Protein AF-A0A1I7EAK4-F1 (afdb_monomer)

Sequence (263 aa):
MFPTEWTEGEPITPEPYRLNLAINGITSALPQSTAKPWQKDTVHRLILRHHPEFKRPPTRHGKFGPEGLTFTAEEWQAAHQTAQRLDAERLVSRRRFDVVVREIANQIADGILKYALRDARGGTISSTLCSPDLWNTESISPRFYWCQMNRENPFGVAVGGDGFQSIFIERATLDRFLASRVTSQSSKPDRGPKKAYSLEEKLLPYAQTIYEAVERGESEPPTRDEFVSKFRDKFPDVSIPIVRSLVWPTRPKTWNRRAAKGS

Nearest PDB structures (foldseek):
  8iuj-assembly1_4g  TM=1.990E-01  e=7.523E+00  Euglena gracilis
  5lnh-assembly1_A  TM=1.638E-01  e=7.523E+00  Bacillus 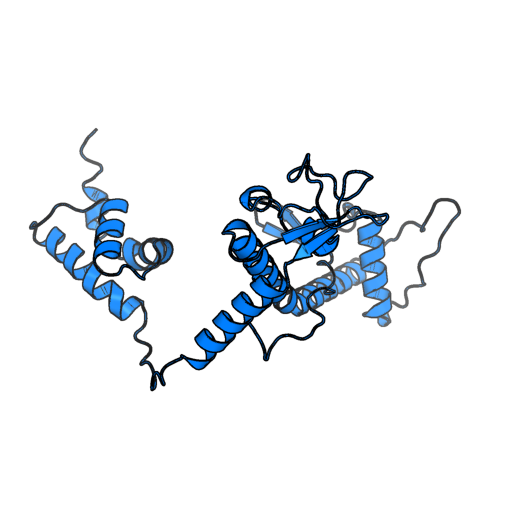subtilis subsp. subtilis str. 168

Foldseek 3Di:
DCPPPAPVCLLVLDDQLPQWDQDPNDIDGRDPVPDDPVSLVSLVVLCVVPPCVVVDDPFDADPVGTDDRDDDPVSSVVSVVSSVVSCVVSVVSNVVVVVVQVVVLVCLLVVLWWKWWAFPVDDDTPPDIAHSPLSPAPDSPLCSNLQWAQNVCSHDPDSDDRSITHMDIDPVSVVVVVVVVVVVVVPPDPPPPPPCPPVCNVLQVVLVVLQVCVVVVVDPDDDLVVQLVVCCVVPVPDDSVCCNPPRVVPHDPVNVPPVPPDD

pLDDT: mean 85.48, std 13.76, range [33.5, 97.31]

Structure (mmCIF, N/CA/C/O backbone):
data_AF-A0A1I7EAK4-F1
#
_entry.id   AF-A0A1I7EAK4-F1
#
loop_
_atom_site.group_PDB
_atom_site.id
_atom_site.type_symbol
_atom_site.label_atom_id
_atom_site.label_alt_id
_atom_site.label_comp_id
_atom_site.label_asym_id
_atom_site.label_entity_id
_atom_site.label_seq_id
_atom_site.pdbx_PDB_ins_code
_atom_site.Cartn_x
_atom_site.Cartn_y
_atom_site.Cartn_z
_atom_site.occupancy
_atom_site.B_iso_or_equiv
_atom_site.auth_seq_id
_atom_site.auth_comp_id
_atom_site.auth_asym_id
_atom_site.auth_atom_id
_atom_site.pdbx_PDB_model_num
ATOM 1 N N . MET A 1 1 ? -19.225 -1.176 0.928 1.00 60.00 1 MET A N 1
ATOM 2 C CA . MET A 1 1 ? -17.939 -1.534 0.290 1.00 60.00 1 MET A CA 1
ATOM 3 C C . MET A 1 1 ? -18.257 -2.298 -0.968 1.00 60.00 1 MET A C 1
ATOM 5 O O . MET A 1 1 ? -19.160 -3.108 -0.889 1.00 60.00 1 MET A O 1
ATOM 9 N N . PHE A 1 2 ? -17.571 -1.980 -2.062 1.00 67.00 2 PHE A N 1
ATOM 10 C CA . PHE A 1 2 ? -17.758 -2.409 -3.456 1.00 67.00 2 PHE A CA 1
ATOM 11 C C . PHE A 1 2 ? -18.136 -3.897 -3.658 1.00 67.00 2 PHE A C 1
ATOM 13 O 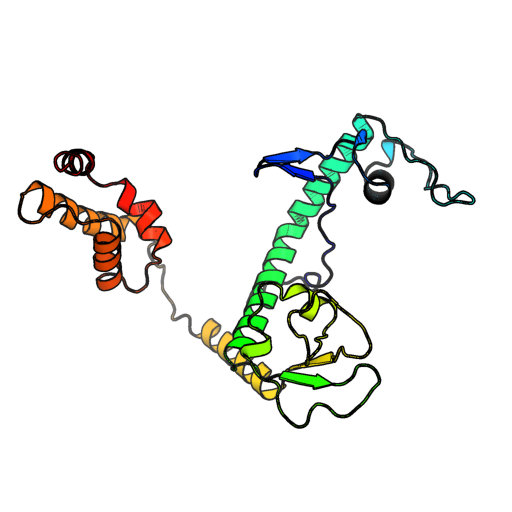O . PHE A 1 2 ? -17.260 -4.687 -3.983 1.00 67.00 2 PHE A O 1
ATOM 20 N N . PRO A 1 3 ? -19.406 -4.324 -3.520 1.00 61.19 3 PRO A N 1
ATOM 21 C CA . PRO A 1 3 ? -19.732 -5.751 -3.581 1.00 61.19 3 PRO A CA 1
ATOM 22 C C . PRO A 1 3 ? -19.678 -6.271 -5.022 1.00 61.19 3 PRO A C 1
ATOM 24 O O . PRO A 1 3 ? -19.393 -7.433 -5.259 1.00 61.19 3 PRO A O 1
ATOM 27 N N . THR A 1 4 ? -19.954 -5.391 -5.985 1.00 66.94 4 THR A N 1
ATOM 28 C CA . THR A 1 4 ? -20.101 -5.709 -7.409 1.00 66.94 4 THR A CA 1
ATOM 29 C C . THR A 1 4 ? -18.824 -5.495 -8.219 1.00 66.94 4 THR A C 1
ATOM 31 O O . THR A 1 4 ? -18.763 -5.909 -9.368 1.00 66.94 4 THR A O 1
ATOM 34 N N . GLU A 1 5 ? -17.818 -4.828 -7.648 1.00 76.50 5 GLU A N 1
ATOM 35 C CA . GLU A 1 5 ? -16.552 -4.505 -8.328 1.00 76.50 5 GLU A CA 1
ATOM 36 C C . GLU A 1 5 ? -15.345 -5.200 -7.686 1.00 76.50 5 GLU A C 1
ATOM 38 O O . GLU A 1 5 ? -14.225 -5.044 -8.171 1.00 76.50 5 GLU A O 1
ATOM 43 N N . TRP A 1 6 ? -15.554 -5.923 -6.582 1.00 79.25 6 TRP A N 1
ATOM 44 C CA . TRP A 1 6 ? -14.503 -6.685 -5.922 1.00 79.25 6 TRP A CA 1
ATOM 45 C C . TRP A 1 6 ? -14.216 -7.961 -6.707 1.00 79.25 6 TRP A C 1
ATOM 47 O O . TRP A 1 6 ? -15.122 -8.739 -6.989 1.00 79.25 6 TRP A O 1
ATOM 57 N N . THR A 1 7 ? -12.954 -8.170 -7.058 1.00 83.75 7 THR A N 1
ATOM 58 C CA . THR A 1 7 ? -12.519 -9.294 -7.902 1.00 83.75 7 THR A CA 1
ATOM 59 C C . THR A 1 7 ? -11.848 -10.420 -7.125 1.00 83.75 7 THR A C 1
ATOM 61 O O . THR A 1 7 ? -11.363 -11.367 -7.735 1.00 83.75 7 THR A O 1
ATOM 64 N N . GLU A 1 8 ? -11.745 -10.286 -5.801 1.00 83.44 8 GLU A N 1
ATOM 65 C CA . GLU A 1 8 ? -10.969 -11.140 -4.887 1.00 83.44 8 GLU A CA 1
ATOM 66 C C . GLU A 1 8 ? -9.445 -11.096 -5.098 1.00 83.44 8 GLU A C 1
ATOM 68 O O . GLU A 1 8 ? -8.691 -11.338 -4.158 1.00 83.44 8 GLU A O 1
ATOM 73 N N . GLY A 1 9 ? -8.969 -10.708 -6.284 1.00 84.94 9 GLY A N 1
ATOM 74 C CA . GLY A 1 9 ? -7.553 -10.506 -6.600 1.00 84.94 9 GLY A CA 1
ATOM 75 C C . GLY A 1 9 ? -6.928 -9.215 -6.050 1.00 84.94 9 GLY A C 1
ATOM 76 O O . GLY A 1 9 ? -5.722 -9.007 -6.199 1.00 84.94 9 GLY A O 1
ATOM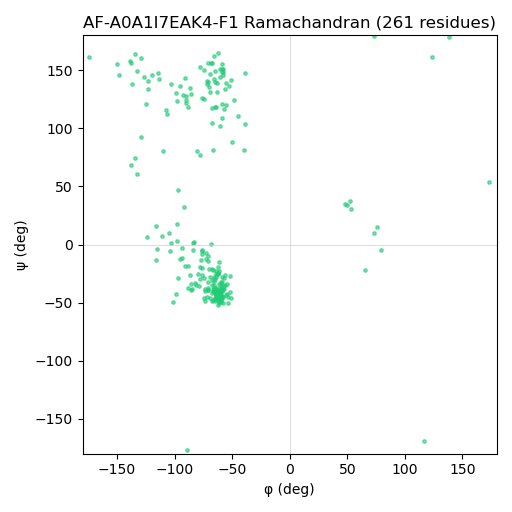 77 N N . GLU A 1 10 ? -7.698 -8.331 -5.414 1.00 86.69 10 GLU A N 1
ATOM 78 C CA . GLU A 1 10 ? -7.213 -7.069 -4.846 1.00 86.69 10 GLU A CA 1
ATOM 79 C C . GLU A 1 10 ? -6.021 -7.244 -3.883 1.00 86.69 10 GLU A C 1
ATOM 81 O O . GLU A 1 10 ? -5.002 -6.585 -4.108 1.00 86.69 10 GLU A O 1
ATOM 86 N N . PRO A 1 11 ? -6.062 -8.146 -2.875 1.00 83.69 11 PRO A N 1
ATOM 87 C CA . PRO A 1 11 ? -4.975 -8.293 -1.901 1.00 83.69 11 PRO A CA 1
ATOM 88 C C . PRO A 1 11 ? -3.674 -8.831 -2.505 1.00 83.69 11 PRO A C 1
ATOM 90 O O . PRO A 1 11 ? -2.600 -8.632 -1.945 1.00 83.69 11 PRO A O 1
ATOM 93 N N . ILE A 1 12 ? -3.766 -9.514 -3.649 1.00 86.31 12 ILE A N 1
ATOM 94 C CA . ILE A 1 12 ? -2.628 -10.112 -4.360 1.00 86.31 12 ILE A CA 1
ATOM 95 C C . ILE A 1 12 ? -2.238 -9.312 -5.608 1.00 86.31 12 ILE A C 1
ATOM 97 O O . ILE A 1 12 ? -1.431 -9.773 -6.417 1.00 86.31 12 ILE A O 1
ATOM 101 N N . THR A 1 13 ? -2.801 -8.113 -5.789 1.00 87.75 13 THR A N 1
ATOM 102 C CA . THR A 1 13 ? -2.484 -7.264 -6.938 1.00 87.75 13 THR A CA 1
ATOM 103 C C . THR A 1 13 ? -1.014 -6.824 -6.863 1.00 87.75 13 THR A C 1
ATOM 105 O O . THR A 1 13 ? -0.642 -6.120 -5.921 1.00 87.75 13 THR A O 1
ATOM 108 N N . PRO A 1 14 ? -0.160 -7.173 -7.847 1.00 88.12 14 PRO A N 1
ATOM 109 C CA . PRO A 1 14 ? 1.275 -6.893 -7.780 1.00 88.12 14 PRO A CA 1
ATOM 110 C C . PRO A 1 14 ? 1.602 -5.405 -7.635 1.00 88.12 14 PRO A C 1
ATOM 112 O O . PRO A 1 14 ? 0.848 -4.552 -8.117 1.00 88.12 14 PRO A O 1
ATOM 115 N N . GLU A 1 15 ? 2.737 -5.107 -6.992 1.00 87.81 15 GLU A N 1
ATOM 116 C CA . GLU A 1 15 ? 3.288 -3.747 -6.883 1.00 87.81 15 GLU A CA 1
ATOM 117 C C . GLU A 1 15 ? 3.537 -3.115 -8.257 1.00 87.81 15 GLU A C 1
ATOM 119 O O . GLU A 1 15 ? 3.852 -3.844 -9.206 1.00 87.81 15 GLU A O 1
ATOM 124 N N . PRO A 1 16 ? 3.411 -1.776 -8.383 1.00 91.38 16 PRO A N 1
ATOM 125 C CA . PRO A 1 16 ? 3.722 -1.087 -9.621 1.00 91.38 16 PRO A CA 1
ATOM 126 C C . PRO A 1 16 ? 5.169 -1.349 -10.011 1.00 91.38 16 PRO A C 1
ATOM 128 O O . PRO A 1 16 ? 6.043 -1.467 -9.146 1.00 91.38 16 PRO A O 1
ATOM 131 N N . TYR A 1 17 ? 5.458 -1.379 -11.305 1.00 90.50 17 TYR A N 1
ATOM 132 C CA . TYR A 1 17 ? 6.741 -1.870 -11.808 1.00 90.50 17 TYR A CA 1
ATOM 133 C C . TYR A 1 17 ? 7.963 -0.988 -11.461 1.00 90.50 17 TYR A C 1
ATOM 135 O O . TYR A 1 17 ? 9.088 -1.355 -11.784 1.00 90.50 17 TYR A O 1
ATOM 143 N N . ARG A 1 18 ? 7.806 0.136 -10.741 1.00 92.00 18 ARG A N 1
ATOM 144 C CA . ARG A 1 18 ? 8.898 1.041 -10.297 1.00 92.00 18 ARG A CA 1
ATOM 145 C C . ARG A 1 18 ? 9.888 1.397 -11.422 1.00 92.00 18 ARG A C 1
ATOM 147 O 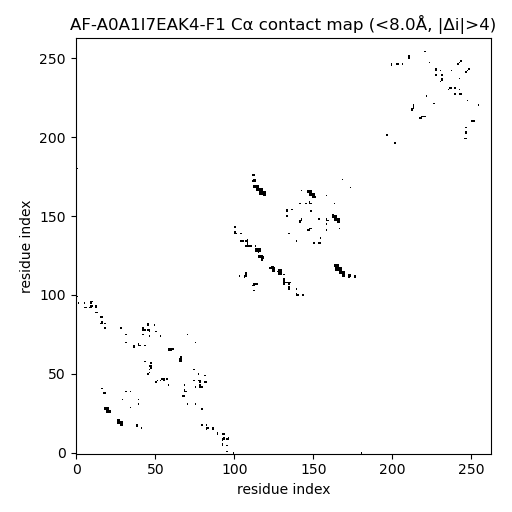O . ARG A 1 18 ? 11.085 1.567 -11.180 1.00 92.00 18 ARG A O 1
ATOM 154 N N . LEU A 1 19 ? 9.376 1.527 -12.646 1.00 93.69 19 LEU A N 1
ATOM 155 C CA . LEU A 1 19 ? 10.120 1.955 -13.835 1.00 93.69 19 LEU A CA 1
ATOM 156 C C . LEU A 1 19 ? 9.918 3.449 -14.131 1.00 93.69 19 LEU A C 1
ATOM 158 O O . LEU A 1 19 ? 10.189 3.917 -15.225 1.00 93.69 19 LEU A O 1
ATOM 162 N N . ASN A 1 20 ? 9.453 4.232 -13.163 1.00 90.62 20 ASN A N 1
ATOM 163 C CA . ASN A 1 20 ? 9.351 5.681 -13.304 1.00 90.62 20 ASN A CA 1
ATOM 164 C C . ASN A 1 20 ? 10.211 6.361 -12.236 1.00 90.62 20 ASN A C 1
ATOM 166 O O . ASN A 1 20 ? 10.338 5.858 -11.118 1.00 90.62 20 ASN A O 1
ATOM 170 N N . LEU A 1 21 ? 10.788 7.505 -12.586 1.00 87.94 21 LEU A N 1
ATOM 171 C CA . LEU A 1 21 ? 11.430 8.424 -11.657 1.00 87.94 21 LEU A CA 1
ATOM 172 C C . LEU A 1 21 ? 10.454 9.549 -11.341 1.00 87.94 21 LEU A C 1
ATOM 174 O O . LEU A 1 21 ? 9.905 10.162 -12.252 1.00 87.94 21 LEU A O 1
ATOM 178 N N . ALA A 1 22 ? 10.263 9.832 -10.057 1.00 84.81 22 ALA A N 1
ATOM 179 C CA . ALA A 1 22 ? 9.558 11.022 -9.606 1.00 84.81 22 ALA A CA 1
ATOM 180 C C . ALA A 1 22 ? 10.586 12.001 -9.029 1.00 84.81 22 ALA A C 1
ATOM 182 O O . ALA A 1 22 ? 11.197 11.719 -8.000 1.00 84.81 22 ALA A O 1
ATOM 183 N N . ILE A 1 23 ? 10.793 13.135 -9.699 1.00 82.94 23 ILE A N 1
ATOM 184 C CA . ILE A 1 23 ? 11.691 14.206 -9.250 1.00 82.94 23 ILE A CA 1
ATOM 185 C C . ILE A 1 23 ? 10.870 15.492 -9.203 1.00 82.94 23 ILE A C 1
ATOM 187 O O . ILE A 1 23 ? 10.300 15.900 -10.211 1.00 82.94 23 ILE A O 1
ATOM 191 N N . ASN A 1 24 ? 10.775 16.117 -8.026 1.00 84.81 24 ASN A N 1
ATOM 192 C CA . ASN A 1 24 ? 10.017 17.359 -7.812 1.00 84.81 24 ASN A CA 1
ATOM 193 C C . ASN A 1 24 ? 8.556 17.296 -8.309 1.00 84.81 24 ASN A C 1
ATOM 195 O O . ASN A 1 24 ? 8.036 18.257 -8.867 1.00 84.81 24 ASN A O 1
ATOM 199 N N . GLY A 1 25 ? 7.897 16.144 -8.146 1.00 81.62 25 GLY A N 1
ATOM 200 C CA . GLY A 1 25 ? 6.513 15.929 -8.588 1.00 81.62 25 GLY A CA 1
ATOM 201 C C . GLY A 1 25 ? 6.345 15.651 -10.087 1.00 81.62 25 GLY A C 1
ATOM 202 O O . GLY A 1 25 ? 5.246 15.308 -10.516 1.00 81.62 25 GLY A O 1
ATOM 203 N N . ILE A 1 26 ? 7.417 15.725 -10.878 1.00 82.19 26 ILE A N 1
ATOM 204 C CA . ILE A 1 26 ? 7.410 15.336 -12.288 1.00 82.19 26 ILE A CA 1
ATOM 205 C C . ILE A 1 26 ? 7.768 13.856 -12.378 1.00 82.19 26 ILE A C 1
ATOM 207 O O . ILE A 1 26 ? 8.807 13.426 -11.876 1.00 82.19 26 ILE A O 1
ATOM 211 N N . THR A 1 27 ? 6.893 13.080 -13.018 1.00 86.44 27 THR A N 1
ATOM 212 C CA . THR A 1 27 ? 7.119 11.655 -13.271 1.00 86.44 27 THR A CA 1
ATOM 213 C C . THR A 1 27 ? 7.652 11.469 -14.686 1.00 86.44 27 THR A C 1
ATOM 215 O O . THR A 1 27 ? 7.007 11.886 -15.645 1.00 86.44 27 THR A O 1
ATOM 218 N N . SER A 1 28 ? 8.812 10.835 -14.822 1.00 88.94 28 SER A N 1
ATOM 219 C CA . SER A 1 28 ? 9.429 10.501 -16.107 1.00 88.94 28 SER A CA 1
ATOM 220 C C . SER A 1 28 ? 9.828 9.027 -16.166 1.00 88.94 28 SER A C 1
ATOM 222 O O . SER A 1 28 ? 9.941 8.350 -15.141 1.00 88.94 28 SER A O 1
ATOM 224 N N . ALA A 1 29 ? 10.028 8.506 -17.377 1.00 91.38 29 ALA A N 1
ATOM 225 C CA . ALA A 1 29 ? 10.533 7.152 -17.565 1.00 91.38 29 ALA A CA 1
ATOM 226 C C . ALA A 1 29 ? 11.951 7.033 -16.983 1.00 91.38 29 ALA A C 1
ATOM 228 O O . ALA A 1 29 ? 12.818 7.859 -17.266 1.00 91.38 29 ALA A O 1
ATOM 229 N N . LEU A 1 30 ? 12.189 5.994 -16.181 1.00 93.62 30 LEU A N 1
ATOM 230 C CA . LEU A 1 30 ? 13.515 5.632 -15.685 1.00 93.62 30 LEU A CA 1
ATOM 231 C C . LEU A 1 30 ? 14.489 5.349 -16.850 1.00 93.62 30 LEU A C 1
ATOM 233 O O . LEU A 1 30 ? 14.246 4.423 -17.627 1.00 93.62 30 LEU A O 1
ATOM 237 N N . PRO A 1 31 ? 15.614 6.076 -16.964 1.00 93.62 31 PRO A N 1
ATOM 238 C CA . PRO A 1 31 ? 16.650 5.765 -17.940 1.00 93.62 31 PRO A CA 1
ATOM 239 C C . PRO A 1 31 ? 17.330 4.422 -17.652 1.00 93.62 31 PRO A C 1
ATOM 241 O O . PRO A 1 31 ? 17.651 4.102 -16.507 1.00 93.62 31 PRO A O 1
ATOM 244 N N . GLN A 1 32 ? 17.659 3.668 -18.703 1.00 93.94 32 GLN A N 1
ATOM 245 C CA . GLN A 1 32 ? 18.395 2.404 -18.575 1.00 93.94 32 GLN A CA 1
ATOM 246 C C . GLN A 1 32 ? 19.743 2.560 -17.847 1.00 93.94 32 GLN A C 1
ATOM 248 O O . GLN A 1 32 ? 20.171 1.649 -17.133 1.00 93.94 32 GLN A O 1
ATOM 253 N N . SER A 1 33 ? 20.427 3.690 -18.042 1.00 92.12 33 SER A N 1
ATOM 254 C CA . SER A 1 33 ? 21.745 3.960 -17.455 1.00 92.12 33 SER A CA 1
ATOM 255 C C . SER A 1 33 ? 21.710 4.067 -15.931 1.00 92.12 33 SER A C 1
ATOM 257 O O . SER A 1 33 ? 22.696 3.740 -15.279 1.00 92.12 33 SER A O 1
ATOM 259 N N . THR A 1 34 ? 20.577 4.481 -15.360 1.00 92.88 34 THR A N 1
ATOM 260 C CA . THR A 1 34 ? 20.388 4.640 -13.912 1.00 92.88 34 THR A CA 1
ATOM 261 C C . THR A 1 34 ? 19.563 3.512 -13.293 1.00 92.88 34 THR A C 1
ATOM 263 O O . THR A 1 34 ? 19.427 3.440 -12.070 1.00 92.88 34 THR A O 1
ATOM 266 N N . ALA A 1 35 ? 19.028 2.605 -14.116 1.00 93.31 35 ALA A N 1
ATOM 267 C CA . ALA A 1 35 ? 18.235 1.477 -13.659 1.00 93.31 35 ALA A CA 1
ATOM 268 C C . ALA A 1 35 ? 19.081 0.445 -12.898 1.00 93.31 35 ALA A C 1
ATOM 270 O O . ALA A 1 35 ? 20.117 -0.033 -13.370 1.00 93.31 35 ALA A O 1
ATOM 271 N N . LYS A 1 36 ? 18.584 0.045 -11.725 1.00 91.88 36 LYS A N 1
ATOM 272 C CA . LYS A 1 36 ? 19.181 -0.997 -10.885 1.00 91.88 36 LYS A CA 1
ATOM 273 C C . LYS A 1 36 ? 19.066 -2.374 -11.557 1.00 91.88 36 LYS A C 1
ATOM 275 O O . LYS A 1 36 ? 18.128 -2.596 -12.326 1.00 91.88 36 LYS A O 1
ATOM 280 N N . PRO A 1 37 ? 19.932 -3.346 -11.214 1.00 90.38 37 PRO A N 1
ATOM 281 C CA . PRO A 1 37 ? 19.876 -4.690 -11.797 1.00 90.38 37 PRO A CA 1
ATOM 282 C C . PRO A 1 37 ? 18.492 -5.358 -11.724 1.00 90.38 37 PRO A C 1
ATOM 284 O O . PRO A 1 37 ? 18.032 -5.916 -12.715 1.00 90.38 37 PRO A O 1
ATOM 287 N N . TRP A 1 38 ? 17.768 -5.229 -10.606 1.00 89.38 38 TRP A N 1
ATOM 288 C CA . TRP A 1 38 ? 16.416 -5.795 -10.472 1.00 89.38 38 TRP A CA 1
ATOM 289 C C . TRP A 1 38 ? 15.362 -5.089 -11.348 1.00 89.38 38 TRP A C 1
ATOM 291 O O . TRP A 1 38 ? 14.393 -5.720 -11.769 1.00 89.38 38 TRP A O 1
ATOM 301 N N . GLN A 1 39 ? 15.543 -3.800 -11.663 1.00 94.06 39 GLN A N 1
ATOM 302 C CA . GLN A 1 39 ? 14.670 -3.074 -12.599 1.00 94.06 39 GLN A CA 1
ATOM 303 C C . GLN A 1 39 ? 14.915 -3.560 -14.026 1.00 94.06 39 GLN A C 1
ATOM 305 O O . GLN A 1 39 ? 13.971 -3.765 -14.781 1.00 94.06 39 GLN A O 1
ATOM 310 N N . LYS A 1 40 ? 16.178 -3.823 -14.371 1.00 93.88 40 LYS A N 1
ATOM 311 C CA . LYS A 1 40 ? 16.553 -4.417 -15.657 1.00 93.88 40 LYS A CA 1
ATOM 312 C C . LYS A 1 40 ? 16.003 -5.835 -15.816 1.00 93.88 40 LYS A C 1
ATOM 314 O O . LYS A 1 40 ? 15.447 -6.150 -16.860 1.00 93.88 40 LYS A O 1
ATOM 319 N N . ASP A 1 41 ? 16.072 -6.660 -14.774 1.00 92.56 41 ASP A N 1
ATOM 320 C CA . ASP A 1 41 ? 15.421 -7.977 -14.767 1.00 92.56 41 ASP A CA 1
ATOM 321 C C . ASP A 1 41 ? 13.895 -7.869 -14.945 1.00 92.56 41 ASP A C 1
ATOM 323 O O . ASP A 1 41 ? 13.286 -8.612 -15.715 1.00 92.56 41 ASP A O 1
ATOM 327 N N . THR A 1 42 ? 13.274 -6.886 -14.290 1.00 94.38 42 THR A N 1
ATOM 328 C CA . THR A 1 42 ? 11.842 -6.598 -14.447 1.00 94.38 42 THR A CA 1
ATOM 329 C C . THR A 1 42 ? 11.497 -6.237 -15.897 1.00 94.38 42 THR A C 1
ATOM 331 O O . THR A 1 42 ? 10.569 -6.816 -16.462 1.00 94.38 42 THR A O 1
ATOM 334 N N . VAL A 1 43 ? 12.271 -5.347 -16.529 1.00 95.94 43 VAL A N 1
ATOM 335 C CA . VAL A 1 43 ? 12.137 -4.996 -17.954 1.00 95.94 43 VAL A 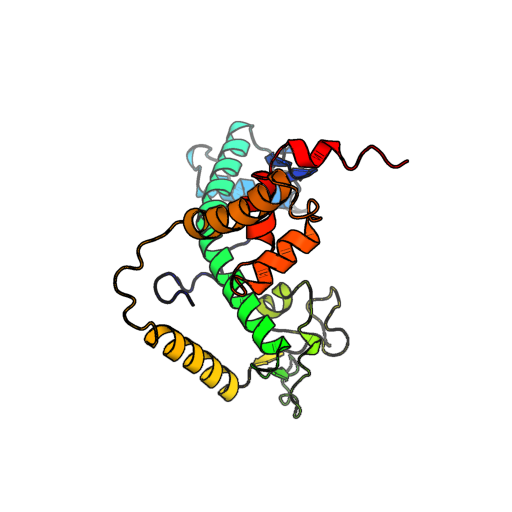CA 1
ATOM 336 C C . VAL A 1 43 ? 12.297 -6.227 -18.844 1.00 95.94 43 VAL A C 1
ATOM 338 O O . VAL A 1 43 ? 11.474 -6.462 -19.725 1.00 95.94 43 VAL A O 1
ATOM 341 N N . HIS A 1 44 ? 13.305 -7.059 -18.582 1.00 95.12 44 HIS A N 1
ATOM 342 C CA . HIS A 1 44 ? 13.533 -8.282 -19.344 1.00 95.12 44 HIS A CA 1
ATOM 343 C C . HIS A 1 44 ? 12.340 -9.240 -19.281 1.00 95.12 44 HIS A C 1
ATOM 345 O O . HIS A 1 44 ? 11.891 -9.733 -20.314 1.00 95.12 44 HIS A O 1
ATOM 351 N N . ARG A 1 45 ? 11.772 -9.452 -18.087 1.00 94.75 45 ARG A N 1
ATOM 352 C CA . ARG A 1 45 ? 10.570 -10.278 -17.906 1.00 94.75 45 ARG A CA 1
ATOM 353 C C . ARG A 1 45 ? 9.349 -9.708 -18.624 1.00 94.75 45 ARG A C 1
ATOM 355 O O . ARG A 1 45 ? 8.567 -10.478 -19.177 1.00 94.75 45 ARG A O 1
ATOM 362 N N . LEU A 1 46 ? 9.186 -8.384 -18.638 1.00 96.69 46 LEU A N 1
ATOM 363 C CA . LEU A 1 46 ? 8.116 -7.731 -19.395 1.00 96.69 46 LEU A CA 1
ATOM 364 C C . LEU A 1 46 ? 8.278 -7.960 -20.902 1.00 96.69 46 LEU A C 1
ATOM 366 O O . LEU A 1 46 ? 7.305 -8.327 -21.555 1.00 96.69 46 LEU A O 1
ATOM 370 N N . ILE A 1 47 ? 9.498 -7.822 -21.430 1.00 97.06 47 ILE A N 1
ATOM 371 C CA . ILE A 1 47 ? 9.802 -8.072 -22.846 1.00 97.06 47 ILE A CA 1
ATOM 372 C C . ILE A 1 47 ? 9.530 -9.529 -23.215 1.00 97.06 47 ILE A C 1
ATOM 374 O O . ILE A 1 47 ? 8.768 -9.784 -24.138 1.00 97.06 47 ILE A O 1
ATOM 378 N N . LEU A 1 48 ? 10.079 -10.492 -22.468 1.00 95.88 48 LEU A N 1
ATOM 379 C CA . LEU A 1 48 ? 9.879 -11.917 -22.758 1.00 95.88 48 LEU A CA 1
ATOM 380 C C . LEU A 1 48 ? 8.398 -12.315 -22.779 1.00 95.88 48 LEU A C 1
ATOM 382 O O . LEU A 1 48 ? 8.002 -13.181 -23.554 1.00 95.88 48 LEU A O 1
ATOM 386 N N . ARG A 1 49 ? 7.582 -11.701 -21.915 1.00 96.75 49 ARG A N 1
ATOM 387 C CA . ARG A 1 49 ? 6.164 -12.043 -21.775 1.00 96.75 49 ARG A CA 1
ATOM 388 C C . ARG A 1 49 ? 5.260 -11.333 -22.779 1.00 96.75 49 ARG A C 1
ATOM 390 O O . ARG A 1 49 ? 4.272 -11.923 -23.205 1.00 96.75 49 ARG A O 1
ATOM 397 N N . HIS A 1 50 ? 5.538 -10.069 -23.087 1.00 97.31 50 HIS A N 1
ATOM 398 C CA . HIS A 1 50 ? 4.615 -9.206 -23.830 1.00 97.31 50 HIS A CA 1
ATOM 399 C C . HIS A 1 50 ? 5.139 -8.758 -25.193 1.00 97.31 50 HIS A C 1
ATOM 401 O O . HIS A 1 50 ? 4.342 -8.275 -25.989 1.00 97.31 50 HIS A O 1
ATOM 407 N N . HIS A 1 51 ? 6.433 -8.941 -25.457 1.00 96.06 51 HIS A N 1
ATOM 408 C CA . HIS A 1 51 ? 7.096 -8.514 -26.686 1.00 96.06 51 HIS A CA 1
ATOM 409 C C . HIS A 1 51 ? 7.972 -9.631 -27.293 1.00 96.06 51 HIS A C 1
ATOM 411 O O . HIS A 1 51 ? 9.199 -9.484 -27.399 1.00 96.06 51 HIS A O 1
ATOM 417 N N . PRO A 1 52 ? 7.380 -10.785 -27.668 1.00 95.69 52 PRO A N 1
ATOM 418 C CA . PRO A 1 52 ? 8.121 -11.904 -28.255 1.00 95.69 52 PRO A CA 1
ATOM 419 C C . PRO A 1 52 ? 8.800 -11.551 -29.592 1.00 95.69 52 PRO A C 1
ATOM 421 O O . PRO A 1 52 ? 9.756 -12.222 -29.985 1.00 95.69 52 PRO A O 1
ATOM 424 N N . GLU A 1 53 ? 8.360 -10.490 -30.275 1.00 96.94 53 GLU A N 1
ATOM 425 C CA . GLU A 1 53 ? 8.949 -9.969 -31.512 1.00 96.94 53 GLU A CA 1
ATOM 426 C C . GLU A 1 53 ? 10.431 -9.595 -31.375 1.00 96.94 53 GLU A C 1
ATOM 428 O O . GLU A 1 53 ? 11.181 -9.742 -32.341 1.00 96.94 53 GLU A O 1
ATOM 433 N N . PHE A 1 54 ? 10.885 -9.205 -30.176 1.00 95.88 54 PHE A N 1
ATOM 434 C CA . PHE A 1 54 ? 12.294 -8.887 -29.918 1.00 95.88 54 PHE A CA 1
ATOM 435 C C . PHE A 1 54 ? 13.188 -10.130 -29.784 1.00 95.88 54 PHE A C 1
ATOM 437 O O . PHE A 1 54 ? 14.408 -9.998 -29.727 1.00 95.88 54 PHE A O 1
ATOM 444 N N . LYS A 1 55 ? 12.612 -11.344 -29.736 1.00 94.50 55 LYS A N 1
ATOM 445 C CA . LYS A 1 55 ? 13.334 -12.635 -29.717 1.00 94.50 55 LYS A CA 1
ATOM 446 C C . LYS A 1 55 ? 14.458 -12.715 -28.672 1.00 94.50 55 LYS A C 1
ATOM 448 O O . LYS A 1 55 ? 15.490 -13.350 -28.904 1.00 94.50 55 LYS A O 1
ATOM 453 N N . ARG A 1 56 ? 14.281 -12.071 -27.513 1.00 91.31 56 ARG A N 1
ATOM 454 C CA . ARG A 1 56 ? 15.299 -12.090 -26.457 1.00 91.31 56 ARG A CA 1
ATOM 455 C C . ARG A 1 56 ? 15.484 -13.505 -25.895 1.00 91.31 56 ARG A C 1
ATOM 457 O O . ARG A 1 56 ? 14.495 -14.203 -25.671 1.00 91.31 56 ARG A O 1
ATOM 464 N N . PRO A 1 57 ? 16.728 -13.926 -25.608 1.00 90.50 57 PRO A N 1
ATOM 465 C CA . PRO A 1 57 ? 16.967 -15.168 -24.888 1.00 90.50 57 PRO A CA 1
ATOM 466 C C . PRO A 1 57 ? 16.555 -15.024 -23.411 1.00 90.50 57 PRO A C 1
ATOM 468 O O . PRO A 1 57 ? 16.585 -13.907 -22.892 1.00 90.50 57 PRO A O 1
ATOM 471 N N . PRO A 1 58 ? 16.234 -16.127 -22.712 1.00 87.12 58 PRO A N 1
ATOM 472 C CA . PRO A 1 58 ? 16.020 -16.120 -21.264 1.00 87.12 58 PRO A CA 1
ATOM 473 C C . PRO A 1 58 ? 17.248 -15.627 -20.480 1.00 87.12 58 PRO A C 1
ATOM 475 O O . PRO A 1 58 ? 18.384 -15.776 -20.942 1.00 87.12 58 PRO A O 1
ATOM 478 N N . THR A 1 59 ? 17.033 -15.112 -19.262 1.00 84.94 59 THR A N 1
ATOM 479 C CA . THR A 1 59 ? 18.108 -14.657 -18.364 1.00 84.94 59 THR A CA 1
ATOM 480 C C . THR A 1 59 ? 19.134 -15.762 -18.110 1.00 84.94 59 THR A C 1
ATOM 482 O O . THR A 1 59 ? 18.820 -16.808 -17.535 1.00 84.94 59 THR A O 1
ATOM 485 N N . ARG A 1 60 ? 20.391 -15.505 -18.478 1.00 83.19 60 ARG A N 1
ATOM 486 C CA . ARG A 1 60 ? 21.522 -16.378 -18.152 1.00 83.19 60 ARG A CA 1
ATOM 487 C C . ARG A 1 60 ? 22.081 -16.025 -16.780 1.00 83.19 60 ARG A C 1
ATOM 489 O O . ARG A 1 60 ? 22.272 -14.851 -16.464 1.00 83.19 60 ARG A O 1
ATOM 496 N N . HIS A 1 61 ? 22.346 -17.053 -15.981 1.00 78.81 61 HIS A N 1
ATOM 497 C CA . HIS A 1 61 ? 22.941 -16.924 -14.656 1.00 78.81 61 HIS A CA 1
ATOM 498 C C . HIS A 1 61 ? 24.383 -17.425 -14.712 1.00 78.81 61 HIS A C 1
ATOM 500 O O . HIS A 1 61 ? 24.627 -18.597 -14.993 1.00 78.81 61 HIS A O 1
ATOM 506 N N . GLY A 1 62 ? 25.331 -16.522 -14.473 1.00 79.12 62 GLY A N 1
ATOM 507 C CA . GLY A 1 62 ? 26.739 -16.855 -14.313 1.00 79.12 62 GLY A CA 1
ATOM 508 C C . GLY A 1 62 ? 27.094 -17.160 -12.857 1.00 79.12 62 GLY A C 1
ATOM 509 O O . GLY A 1 62 ? 26.255 -17.111 -11.957 1.00 79.12 62 GLY A O 1
ATOM 510 N N . LYS A 1 63 ? 28.386 -17.406 -12.606 1.00 81.00 63 LYS A N 1
ATOM 511 C CA . LYS A 1 63 ? 28.938 -17.717 -11.270 1.00 81.00 63 LYS A CA 1
ATOM 512 C C . LYS A 1 63 ? 28.631 -16.653 -10.202 1.00 81.00 63 LYS A C 1
ATOM 514 O O . LYS A 1 63 ? 28.590 -16.977 -9.021 1.00 81.00 63 LYS A O 1
ATOM 519 N N . PHE A 1 64 ? 28.422 -15.402 -10.610 1.00 78.50 64 PHE A N 1
ATOM 520 C CA . PHE A 1 64 ? 28.225 -14.254 -9.718 1.00 78.50 64 PHE A CA 1
ATOM 521 C C . PHE A 1 64 ? 26.833 -13.608 -9.844 1.00 78.50 64 PHE A C 1
ATOM 523 O O . PHE A 1 64 ? 26.637 -12.488 -9.381 1.00 78.50 64 PHE A O 1
ATOM 530 N N . GLY A 1 65 ? 25.868 -14.300 -10.461 1.00 71.94 65 GLY A N 1
ATOM 531 C CA . GLY A 1 65 ? 24.505 -13.799 -10.663 1.00 71.94 65 GLY A CA 1
ATOM 532 C C . GLY A 1 65 ? 24.130 -13.620 -12.139 1.00 71.94 65 GLY A C 1
ATOM 533 O O . GLY A 1 65 ? 24.836 -14.126 -13.017 1.00 71.94 65 GLY A O 1
ATOM 534 N N . PRO A 1 66 ? 22.997 -12.955 -12.432 1.00 72.88 66 PRO A N 1
ATOM 535 C CA . PRO A 1 66 ? 22.548 -12.740 -13.802 1.00 72.88 66 PRO A CA 1
ATOM 536 C C . PRO A 1 66 ? 23.557 -11.885 -14.576 1.00 72.88 66 PRO A C 1
ATOM 538 O O . PRO A 1 66 ? 24.095 -10.910 -14.046 1.00 72.88 66 PRO A O 1
ATOM 541 N N . GLU A 1 67 ? 23.809 -12.250 -15.833 1.00 78.94 67 GLU A N 1
ATOM 542 C CA . GLU A 1 67 ? 24.637 -11.436 -16.727 1.00 78.94 67 GLU A CA 1
ATOM 543 C C . GLU A 1 67 ? 24.049 -10.023 -16.878 1.00 78.94 67 GLU A C 1
ATOM 545 O O . GLU A 1 67 ? 22.838 -9.810 -16.764 1.00 78.94 67 GLU A O 1
ATOM 550 N N . GLY A 1 68 ? 24.914 -9.035 -17.120 1.00 80.31 68 GLY A N 1
ATOM 551 C CA . GLY A 1 68 ? 24.499 -7.643 -17.268 1.00 80.31 68 GLY A CA 1
ATOM 552 C C . GLY A 1 68 ? 23.492 -7.478 -18.406 1.00 80.31 68 GLY A C 1
ATOM 553 O O . GLY A 1 68 ? 23.850 -7.568 -19.576 1.00 80.31 68 GLY A O 1
ATOM 554 N N . LEU A 1 69 ? 22.232 -7.207 -18.064 1.00 89.56 69 LEU A N 1
ATOM 555 C CA . LEU A 1 69 ? 21.176 -6.991 -19.047 1.00 89.56 69 LEU A CA 1
ATOM 556 C C . LEU A 1 69 ? 21.331 -5.612 -19.707 1.00 89.56 69 LEU A C 1
ATOM 558 O O . LEU A 1 69 ? 21.369 -4.575 -19.032 1.00 89.56 69 LEU A O 1
ATOM 562 N N . THR A 1 70 ? 21.396 -5.611 -21.035 1.00 91.44 70 THR A N 1
ATOM 563 C CA . THR A 1 70 ? 21.381 -4.417 -21.885 1.00 91.44 70 THR A CA 1
ATOM 564 C C . THR A 1 70 ? 20.229 -4.501 -22.881 1.00 91.44 70 THR A C 1
ATOM 566 O O . THR A 1 70 ? 19.911 -5.567 -23.412 1.00 91.44 70 THR A O 1
ATOM 569 N N . PHE A 1 71 ? 19.582 -3.368 -23.116 1.00 94.75 71 PHE A N 1
ATOM 570 C CA . PHE A 1 71 ? 18.403 -3.214 -23.955 1.00 94.75 71 PHE A CA 1
ATOM 571 C C . PHE A 1 71 ? 18.657 -2.124 -24.985 1.00 94.75 71 PHE A C 1
ATOM 573 O O . PHE A 1 71 ? 19.308 -1.112 -24.698 1.00 94.75 71 PHE A O 1
ATOM 580 N N . THR A 1 72 ? 18.111 -2.324 -26.175 1.00 96.19 72 THR A N 1
ATOM 581 C CA . THR A 1 72 ? 17.954 -1.255 -27.158 1.00 96.19 72 THR A CA 1
ATOM 582 C C . THR A 1 72 ? 16.969 -0.204 -26.636 1.00 96.19 72 THR A C 1
ATOM 584 O O . THR A 1 72 ? 16.198 -0.449 -25.702 1.00 96.19 72 THR A O 1
ATOM 587 N N . ALA A 1 73 ? 16.987 0.989 -27.235 1.00 95.44 73 ALA A N 1
ATOM 588 C CA . ALA A 1 73 ? 16.042 2.045 -26.879 1.00 95.44 73 ALA A CA 1
ATOM 589 C C . ALA A 1 73 ? 14.582 1.608 -27.106 1.00 95.44 73 ALA A C 1
ATOM 591 O O . ALA A 1 73 ? 13.717 1.914 -26.289 1.00 95.44 73 ALA A O 1
ATOM 592 N N . GLU A 1 74 ? 14.331 0.847 -28.173 1.00 96.88 74 GLU A N 1
ATOM 593 C CA . GLU A 1 74 ? 13.007 0.334 -28.537 1.00 96.88 74 GLU A CA 1
ATOM 594 C C . GLU A 1 74 ? 12.495 -0.695 -27.526 1.00 96.88 74 GLU A C 1
ATOM 596 O O . GLU A 1 74 ? 11.389 -0.549 -27.011 1.00 96.88 74 GLU A O 1
ATOM 601 N N . GLU A 1 75 ? 13.319 -1.685 -27.168 1.00 96.69 75 GLU A N 1
ATOM 602 C CA . GLU A 1 75 ? 12.983 -2.690 -26.151 1.00 96.69 75 GLU A CA 1
ATOM 603 C C . GLU A 1 75 ? 12.671 -2.046 -24.796 1.00 96.69 75 GLU A C 1
ATOM 605 O O . GLU A 1 75 ? 11.700 -2.410 -24.127 1.00 96.69 75 GLU A O 1
ATOM 610 N N . TRP A 1 76 ? 13.494 -1.074 -24.390 1.00 96.81 76 TRP A N 1
ATOM 611 C CA . TRP A 1 76 ? 13.306 -0.350 -23.137 1.00 96.81 76 TRP A CA 1
ATOM 612 C C . TRP A 1 76 ? 11.985 0.422 -23.148 1.00 96.81 76 TRP A C 1
ATOM 614 O O . TRP A 1 76 ? 11.179 0.296 -22.227 1.00 96.81 76 TRP A O 1
ATOM 624 N N . GLN A 1 77 ? 11.721 1.169 -24.220 1.00 96.56 77 GLN A N 1
ATOM 625 C CA . GLN A 1 77 ? 10.496 1.947 -24.361 1.00 96.56 77 GLN A CA 1
ATOM 626 C C . GLN A 1 77 ? 9.244 1.059 -24.395 1.00 96.56 77 GLN A C 1
ATOM 628 O O . GLN A 1 77 ? 8.260 1.368 -23.720 1.00 96.56 77 GLN A O 1
ATOM 633 N N . ALA A 1 78 ? 9.287 -0.060 -25.120 1.00 97.06 78 ALA A N 1
ATOM 634 C CA . ALA A 1 78 ? 8.191 -1.023 -25.191 1.00 97.06 78 ALA A CA 1
ATOM 635 C C . ALA A 1 78 ? 7.860 -1.604 -23.806 1.00 97.06 78 ALA A C 1
ATOM 637 O O . ALA A 1 78 ? 6.703 -1.608 -23.377 1.00 97.06 78 ALA A O 1
ATOM 638 N N . ALA A 1 79 ? 8.885 -1.997 -23.043 1.00 96.88 79 ALA A N 1
ATOM 639 C CA . ALA A 1 79 ? 8.704 -2.482 -21.679 1.00 96.88 79 ALA A CA 1
ATOM 640 C C . ALA A 1 79 ? 8.092 -1.421 -20.751 1.00 96.88 79 ALA A C 1
ATOM 642 O O . ALA A 1 79 ? 7.218 -1.745 -19.946 1.00 96.88 79 ALA A O 1
ATOM 643 N N . HIS A 1 80 ? 8.509 -0.158 -20.876 1.00 96.06 80 HIS A N 1
ATOM 644 C CA . HIS A 1 80 ? 7.937 0.952 -20.110 1.00 96.06 80 HIS A CA 1
ATOM 645 C C . HIS A 1 80 ? 6.461 1.181 -20.425 1.00 96.06 80 HIS A C 1
ATOM 647 O O . HIS A 1 80 ? 5.659 1.326 -19.503 1.00 96.06 80 HIS A O 1
ATOM 653 N N . GLN A 1 81 ? 6.087 1.183 -21.704 1.00 95.88 81 GLN A N 1
ATOM 654 C CA . GLN A 1 81 ? 4.691 1.332 -22.117 1.00 95.88 81 GLN A CA 1
ATOM 655 C C . GLN A 1 81 ? 3.832 0.179 -21.587 1.00 95.88 81 GLN A C 1
ATOM 657 O O . GLN A 1 81 ? 2.758 0.407 -21.026 1.00 95.88 81 GLN A O 1
ATOM 662 N N . THR A 1 82 ? 4.335 -1.054 -21.676 1.00 97.25 82 THR A N 1
ATOM 663 C CA . THR A 1 82 ? 3.664 -2.227 -21.108 1.00 97.25 82 THR A CA 1
ATOM 664 C C . THR A 1 82 ? 3.526 -2.122 -19.590 1.00 97.25 82 THR A C 1
ATOM 666 O O . THR A 1 82 ? 2.441 -2.369 -19.065 1.00 97.25 82 THR A O 1
ATOM 669 N N . ALA A 1 83 ? 4.575 -1.704 -18.877 1.00 96.31 83 ALA A N 1
ATOM 670 C CA . ALA A 1 83 ? 4.521 -1.479 -17.436 1.00 96.31 83 ALA A CA 1
ATOM 671 C C . ALA A 1 83 ? 3.471 -0.426 -17.056 1.00 96.31 83 ALA A C 1
ATOM 673 O O . ALA A 1 83 ? 2.648 -0.681 -16.183 1.00 96.31 83 ALA A O 1
ATOM 674 N N . GLN A 1 84 ? 3.452 0.722 -17.740 1.00 94.31 84 GLN A N 1
ATOM 675 C CA . GLN A 1 84 ? 2.485 1.795 -17.489 1.00 94.31 84 GLN A CA 1
ATOM 676 C C . GLN A 1 84 ? 1.045 1.337 -17.714 1.00 94.31 84 GLN A C 1
ATOM 678 O O . GLN A 1 84 ? 0.179 1.618 -16.887 1.00 94.31 84 GLN A O 1
ATOM 683 N N . ARG A 1 85 ? 0.789 0.602 -18.802 1.00 94.94 85 ARG A N 1
ATOM 684 C CA . ARG A 1 85 ? -0.537 0.048 -19.089 1.00 94.94 85 ARG A CA 1
ATOM 685 C C . ARG A 1 85 ? -0.982 -0.929 -17.998 1.00 94.94 85 ARG A C 1
ATOM 687 O O . ARG A 1 85 ? -2.074 -0.776 -17.460 1.00 94.94 85 ARG A O 1
ATOM 694 N N . LEU A 1 86 ? -0.130 -1.891 -17.634 1.00 94.75 86 LEU A N 1
ATOM 695 C CA . LEU A 1 86 ? -0.441 -2.877 -16.593 1.00 94.75 86 LEU A CA 1
ATOM 696 C C . LEU A 1 86 ? -0.637 -2.223 -15.218 1.00 94.75 86 LEU A C 1
ATOM 698 O O . LEU A 1 86 ? -1.529 -2.616 -14.469 1.00 94.75 86 LEU A O 1
ATOM 702 N N . ASP A 1 87 ? 0.172 -1.221 -14.878 1.00 94.19 87 ASP A N 1
ATOM 703 C CA . ASP A 1 87 ? 0.029 -0.478 -13.626 1.00 94.19 87 ASP A CA 1
ATOM 704 C C . ASP A 1 87 ? -1.275 0.334 -13.606 1.00 94.19 87 ASP A C 1
ATOM 706 O O . ASP A 1 87 ? -1.955 0.366 -12.579 1.00 94.19 87 ASP A O 1
ATOM 710 N N . ALA A 1 88 ? -1.673 0.932 -14.735 1.00 91.56 88 ALA A N 1
ATOM 711 C CA . ALA A 1 88 ? -2.947 1.638 -14.867 1.00 91.56 88 ALA A CA 1
ATOM 712 C C . ALA A 1 88 ? -4.153 0.696 -14.711 1.00 91.56 88 ALA A C 1
ATOM 714 O O . ALA A 1 88 ? -5.096 1.027 -13.992 1.00 91.56 88 ALA A O 1
ATOM 715 N N . GLU A 1 89 ? -4.102 -0.497 -15.311 1.00 89.94 89 GLU A N 1
ATOM 716 C CA . GLU A 1 89 ? -5.128 -1.538 -15.151 1.00 89.94 89 GLU A CA 1
ATOM 717 C C . GLU A 1 89 ? -5.260 -1.976 -13.681 1.00 89.94 89 GLU A C 1
ATOM 719 O O . GLU A 1 89 ? -6.363 -2.117 -13.152 1.00 89.94 89 GLU A O 1
ATOM 724 N N . ARG A 1 90 ? -4.129 -2.128 -12.983 1.00 91.50 90 ARG A N 1
ATOM 725 C CA . ARG A 1 90 ? -4.081 -2.550 -11.571 1.00 91.50 90 ARG A CA 1
ATOM 726 C C . ARG A 1 90 ? -4.456 -1.448 -10.585 1.00 91.50 90 ARG A C 1
ATOM 728 O O . ARG A 1 90 ? -4.807 -1.748 -9.442 1.00 91.50 90 ARG A O 1
ATOM 735 N N . LEU A 1 91 ? -4.375 -0.182 -10.993 1.00 90.31 91 LEU A N 1
ATOM 736 C CA . LEU A 1 91 ? -4.573 0.966 -10.111 1.00 90.31 91 LEU A CA 1
ATOM 737 C C . LEU A 1 91 ? -5.957 0.961 -9.456 1.00 90.31 91 LEU A C 1
ATOM 739 O O . LEU A 1 91 ? -6.080 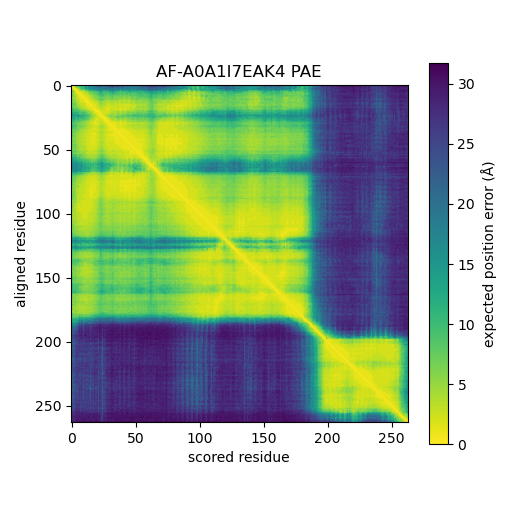1.317 -8.286 1.00 90.31 91 LEU A O 1
ATOM 743 N N . VAL A 1 92 ? -6.994 0.551 -10.189 1.00 87.31 92 VAL A N 1
ATOM 744 C CA . VAL A 1 92 ? -8.364 0.518 -9.659 1.00 87.31 92 VAL A CA 1
ATOM 745 C C . VAL A 1 92 ? -8.483 -0.523 -8.543 1.00 87.31 92 VAL A C 1
ATOM 747 O O . VAL A 1 92 ? -8.955 -0.193 -7.455 1.00 87.31 92 VAL A O 1
ATOM 750 N N . SER A 1 93 ? -7.980 -1.740 -8.767 1.00 88.31 93 SER A N 1
ATOM 751 C CA . SER A 1 93 ? -7.960 -2.810 -7.761 1.00 88.31 93 SER A CA 1
ATOM 752 C C . SER A 1 93 ? -7.168 -2.406 -6.516 1.00 88.31 93 SER A C 1
ATOM 754 O O . SER A 1 93 ? -7.650 -2.568 -5.395 1.00 88.31 93 SER A O 1
ATOM 756 N N . ARG A 1 94 ? -6.001 -1.774 -6.697 1.00 88.81 94 ARG A N 1
ATOM 757 C CA . ARG A 1 94 ? -5.190 -1.241 -5.588 1.00 88.81 94 ARG A CA 1
ATOM 758 C C . ARG A 1 94 ? -5.930 -0.186 -4.780 1.00 88.81 94 ARG A C 1
ATOM 760 O O . ARG A 1 94 ? -5.966 -0.266 -3.560 1.00 88.81 94 ARG A O 1
ATOM 767 N N . ARG A 1 95 ? -6.587 0.766 -5.446 1.00 89.62 95 ARG A N 1
ATOM 768 C CA . ARG A 1 95 ? -7.383 1.795 -4.763 1.00 89.62 95 ARG A CA 1
ATOM 769 C C . ARG A 1 95 ? -8.523 1.186 -3.953 1.00 89.62 95 ARG A C 1
ATOM 771 O O . ARG A 1 95 ? -8.760 1.636 -2.835 1.00 89.62 95 ARG A O 1
ATOM 778 N N . ARG A 1 96 ? -9.217 0.169 -4.481 1.00 89.31 96 ARG A N 1
ATOM 779 C CA . ARG A 1 96 ? -10.250 -0.551 -3.718 1.00 89.31 96 ARG A CA 1
ATOM 780 C C . ARG A 1 96 ? -9.651 -1.209 -2.477 1.00 89.31 96 ARG A C 1
ATOM 782 O O . ARG A 1 96 ? -10.200 -1.027 -1.392 1.00 89.31 96 ARG A O 1
ATOM 789 N N . PHE A 1 97 ? -8.523 -1.904 -2.621 1.00 90.19 97 PHE A N 1
ATOM 790 C CA . PHE A 1 97 ? -7.814 -2.516 -1.497 1.00 90.19 97 PHE A CA 1
ATOM 791 C C . PHE A 1 97 ? -7.419 -1.484 -0.433 1.00 90.19 97 PHE A C 1
ATOM 793 O O . PHE A 1 97 ? -7.765 -1.647 0.735 1.00 90.19 97 PHE A O 1
ATOM 800 N N . ASP A 1 98 ? -6.786 -0.382 -0.841 1.00 89.94 98 ASP A N 1
ATOM 801 C CA . ASP A 1 98 ? -6.331 0.685 0.055 1.00 89.94 98 ASP A CA 1
ATOM 802 C C . ASP A 1 98 ? -7.484 1.303 0.851 1.00 89.94 98 ASP A C 1
ATOM 804 O O . ASP A 1 98 ? -7.340 1.587 2.040 1.00 89.94 98 ASP A O 1
ATOM 808 N N . VAL A 1 99 ? -8.643 1.500 0.213 1.00 90.12 99 VAL A N 1
ATOM 809 C CA . VAL A 1 99 ? -9.847 2.002 0.889 1.00 90.12 99 VAL A CA 1
ATOM 810 C C . VAL A 1 99 ? -10.312 1.025 1.967 1.00 90.12 99 VAL A C 1
ATOM 812 O O . VAL A 1 99 ? -10.609 1.454 3.079 1.00 90.12 99 VAL A O 1
ATOM 815 N N . VAL A 1 100 ? -10.353 -0.276 1.667 1.00 90.75 100 VAL A N 1
ATOM 816 C CA . VAL A 1 100 ? -10.764 -1.307 2.635 1.00 90.75 100 VAL A CA 1
ATOM 817 C C . VAL A 1 100 ? -9.784 -1.391 3.803 1.00 90.75 100 VAL A C 1
ATOM 819 O O . VAL A 1 100 ? -10.203 -1.399 4.957 1.00 90.75 100 VAL A O 1
ATOM 822 N N . VAL A 1 101 ? -8.487 -1.401 3.510 1.00 92.25 101 VAL A N 1
ATOM 823 C CA . VAL A 1 101 ? -7.408 -1.465 4.501 1.00 92.25 101 VAL A CA 1
ATOM 824 C C . VAL A 1 101 ? -7.445 -0.266 5.449 1.00 92.25 101 VAL A C 1
ATOM 826 O O . VAL A 1 101 ? -7.410 -0.445 6.667 1.00 92.25 101 VAL A O 1
ATOM 829 N N . ARG A 1 102 ? -7.583 0.953 4.913 1.00 92.19 102 ARG A N 1
ATOM 830 C CA . ARG A 1 102 ? -7.726 2.170 5.728 1.00 92.19 102 ARG A CA 1
ATOM 831 C C . ARG A 1 102 ? -8.982 2.144 6.575 1.00 92.19 102 ARG A C 1
ATOM 833 O O . ARG A 1 102 ? -8.931 2.519 7.736 1.00 92.19 102 ARG A O 1
ATOM 840 N N . GLU A 1 103 ? -10.093 1.693 6.008 1.00 93.12 103 GLU A N 1
ATOM 841 C CA . GLU A 1 103 ? -11.344 1.596 6.746 1.00 93.12 103 GLU A CA 1
ATOM 842 C C . GLU A 1 103 ? -11.210 0.636 7.932 1.00 93.12 103 GLU A C 1
ATOM 844 O O . GLU A 1 103 ? -11.529 1.017 9.050 1.00 93.12 103 GLU A O 1
ATOM 849 N N . ILE A 1 104 ? -10.671 -0.568 7.726 1.00 94.00 104 ILE A N 1
ATOM 850 C CA . ILE A 1 104 ? -10.437 -1.522 8.820 1.00 94.00 104 ILE A CA 1
ATOM 851 C C . ILE A 1 104 ? -9.512 -0.910 9.878 1.00 94.00 104 ILE A C 1
ATOM 853 O O . ILE A 1 104 ? -9.823 -0.983 11.064 1.00 94.00 104 ILE A O 1
ATOM 857 N N . ALA A 1 105 ? -8.407 -0.283 9.465 1.00 94.94 105 ALA A N 1
ATOM 858 C CA . ALA A 1 105 ? -7.471 0.346 10.392 1.00 94.94 105 ALA A CA 1
ATOM 859 C C . ALA A 1 105 ? -8.130 1.456 11.227 1.00 94.94 105 ALA A C 1
ATOM 861 O O . ALA A 1 105 ? -7.964 1.471 12.444 1.00 94.94 105 ALA A O 1
ATOM 862 N N . ASN A 1 106 ? -8.925 2.326 10.598 1.00 94.00 106 ASN A N 1
ATOM 863 C CA . ASN A 1 106 ? -9.651 3.397 11.283 1.00 94.00 106 ASN A CA 1
ATOM 864 C C . ASN A 1 106 ? -10.652 2.832 12.295 1.00 94.00 106 ASN A C 1
ATOM 866 O O . ASN A 1 106 ? -10.678 3.264 13.438 1.00 94.00 106 ASN A O 1
ATOM 870 N N . GLN A 1 107 ? -11.426 1.811 11.918 1.00 95.62 107 GLN A N 1
ATOM 871 C CA . GLN A 1 107 ? -12.395 1.198 12.831 1.00 95.62 107 GLN A CA 1
ATOM 872 C C . GLN A 1 107 ? -11.722 0.509 14.025 1.00 95.62 107 GLN A C 1
ATOM 874 O O . GLN A 1 107 ? -12.317 0.436 15.100 1.00 95.62 107 GLN A O 1
ATOM 879 N N . ILE A 1 108 ? -10.499 -0.003 13.855 1.00 96.19 108 ILE A N 1
ATOM 880 C CA . ILE A 1 108 ? -9.710 -0.525 14.974 1.00 96.19 108 ILE A CA 1
ATOM 881 C C . ILE A 1 108 ? -9.203 0.618 15.857 1.00 96.19 108 ILE A C 1
ATOM 883 O O . ILE A 1 108 ? -9.337 0.530 17.074 1.00 96.19 108 ILE A O 1
ATOM 887 N N . ALA A 1 109 ? -8.669 1.690 15.264 1.00 93.56 109 ALA A N 1
ATOM 888 C CA . ALA A 1 109 ? -8.194 2.869 15.990 1.00 93.56 109 ALA A CA 1
ATOM 889 C C . ALA A 1 109 ? -9.314 3.569 16.787 1.00 93.56 109 ALA A C 1
ATOM 891 O O . ALA A 1 109 ? -9.085 4.020 17.908 1.00 93.56 109 ALA A O 1
ATOM 892 N N . ASP A 1 110 ? -10.541 3.564 16.261 1.00 92.81 110 ASP A N 1
ATOM 893 C CA . ASP A 1 110 ? -11.746 4.070 16.928 1.00 92.81 110 ASP A CA 1
ATOM 894 C C . ASP A 1 110 ? -12.280 3.114 18.020 1.00 92.81 110 ASP A C 1
ATOM 896 O O . ASP A 1 110 ? -13.252 3.420 18.711 1.00 92.81 110 ASP A O 1
ATOM 900 N N . GLY A 1 111 ? -11.687 1.923 18.171 1.00 93.38 111 GLY A N 1
ATOM 901 C CA . GLY A 1 111 ? -12.111 0.898 19.130 1.00 93.38 111 GLY A CA 1
ATOM 902 C C . GLY A 1 111 ? -13.411 0.171 18.762 1.00 93.38 111 GLY A C 1
ATOM 903 O O . GLY A 1 111 ? -13.943 -0.589 19.577 1.00 93.38 111 GLY A O 1
ATOM 904 N N . ILE A 1 112 ? -13.929 0.378 17.546 1.00 94.81 112 ILE A N 1
ATOM 905 C CA . ILE A 1 112 ? -15.138 -0.283 17.033 1.00 94.81 112 ILE A CA 1
ATOM 906 C C . ILE A 1 112 ? -14.833 -1.745 16.697 1.00 94.81 112 ILE A C 1
ATOM 908 O O . ILE A 1 112 ? -15.565 -2.649 17.111 1.00 94.81 112 ILE A O 1
ATOM 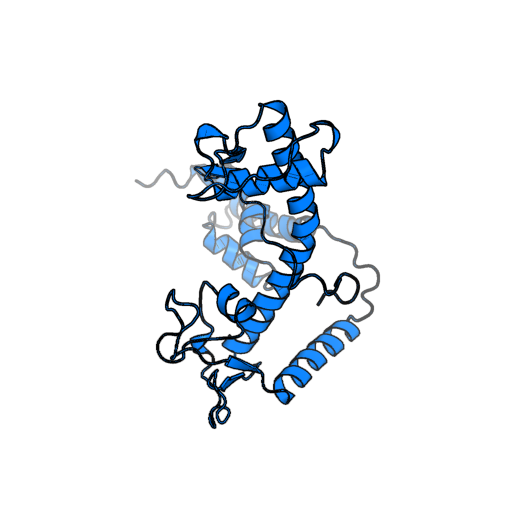912 N N . LEU A 1 113 ? -13.742 -1.978 15.963 1.00 96.44 113 LEU A N 1
ATOM 913 C CA . LEU A 1 113 ? -13.193 -3.309 15.732 1.00 96.44 113 LEU A CA 1
ATOM 914 C C . LEU A 1 113 ? -12.178 -3.628 16.823 1.00 96.44 113 LEU A C 1
ATOM 916 O O . LEU A 1 113 ? -11.180 -2.933 16.999 1.00 96.44 113 LEU A O 1
ATOM 920 N N . LYS A 1 114 ? -12.424 -4.716 17.545 1.00 96.06 114 LYS A N 1
ATOM 921 C CA . LYS A 1 114 ? -11.521 -5.190 18.590 1.00 96.06 114 LYS A CA 1
ATOM 922 C C . LYS A 1 114 ? -10.528 -6.176 18.001 1.00 96.06 114 LYS A C 1
ATOM 924 O O . LYS A 1 114 ? -10.878 -6.976 17.132 1.00 96.06 114 LYS A O 1
ATOM 929 N N . TYR A 1 115 ? -9.295 -6.134 18.489 1.00 96.50 115 TYR A N 1
ATOM 930 C CA . TYR A 1 115 ? -8.243 -7.039 18.051 1.00 96.50 115 TYR A CA 1
ATOM 931 C C . TYR A 1 115 ? -7.401 -7.532 19.229 1.00 96.50 115 TYR A C 1
ATOM 933 O O . TYR A 1 115 ? -7.343 -6.915 20.296 1.00 96.50 115 TYR A O 1
ATOM 941 N N . ALA A 1 116 ? -6.754 -8.666 19.013 1.00 96.19 116 ALA A N 1
ATOM 942 C CA . ALA A 1 116 ? -5.820 -9.290 19.930 1.00 96.19 116 ALA A CA 1
ATOM 943 C C . ALA A 1 116 ? -4.571 -9.733 19.163 1.00 96.19 116 ALA A C 1
ATOM 945 O O . ALA A 1 116 ? -4.577 -9.826 17.930 1.00 96.19 116 ALA A O 1
ATOM 946 N N . LEU A 1 117 ? -3.501 -10.006 19.902 1.00 95.00 117 LEU A N 1
ATOM 947 C CA . LEU A 1 117 ? -2.235 -10.463 19.345 1.00 95.00 117 LEU A CA 1
ATOM 948 C C . LEU A 1 117 ? -1.946 -11.893 19.803 1.00 95.00 117 LEU A C 1
ATOM 950 O O . LEU A 1 117 ? -2.320 -12.295 20.905 1.00 95.00 117 LEU A O 1
ATOM 954 N N . ARG A 1 118 ? -1.286 -12.671 18.949 1.00 93.94 118 ARG A N 1
ATOM 955 C CA . ARG A 1 118 ? -0.814 -14.025 19.266 1.00 93.94 118 ARG A CA 1
ATOM 956 C C . ARG A 1 118 ? 0.596 -14.212 18.739 1.00 93.94 118 ARG A C 1
ATOM 958 O O . ARG A 1 118 ? 0.864 -13.848 17.596 1.00 93.94 118 ARG A O 1
ATOM 965 N N . ASP A 1 119 ? 1.465 -14.841 19.513 1.00 90.50 119 ASP A N 1
ATOM 966 C CA . ASP A 1 119 ? 2.821 -15.143 19.062 1.00 90.50 119 ASP A CA 1
ATOM 967 C C . ASP A 1 119 ? 2.828 -15.994 17.781 1.00 90.50 119 ASP A C 1
ATOM 969 O O . ASP A 1 119 ? 1.949 -16.829 17.531 1.00 90.50 119 ASP A O 1
ATOM 973 N N . ALA A 1 120 ? 3.823 -15.749 16.925 1.00 79.81 120 ALA A N 1
ATOM 974 C CA . ALA A 1 120 ? 3.919 -16.396 15.619 1.00 79.81 120 ALA A CA 1
ATOM 975 C C . ALA A 1 120 ? 4.168 -17.915 15.722 1.00 79.81 120 ALA A C 1
ATOM 977 O O . ALA A 1 120 ? 3.697 -18.673 14.874 1.00 79.81 120 ALA A O 1
ATOM 978 N N . ARG A 1 121 ? 4.869 -18.381 16.767 1.00 82.69 121 ARG A N 1
ATOM 979 C CA . ARG A 1 121 ? 5.233 -19.798 16.983 1.00 82.69 121 ARG A CA 1
ATOM 980 C C . ARG A 1 121 ? 4.267 -20.525 17.926 1.00 82.69 121 ARG A C 1
ATOM 982 O O . ARG A 1 121 ? 4.688 -21.240 18.830 1.00 82.69 121 ARG A O 1
ATOM 989 N N . GLY A 1 122 ?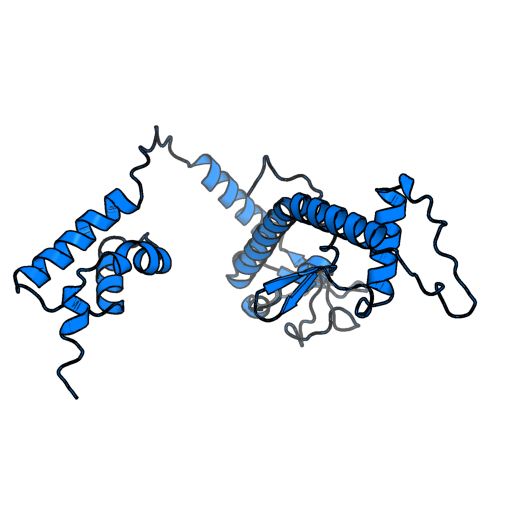 2.967 -20.351 17.701 1.00 72.31 122 GLY A N 1
ATOM 990 C CA . GLY A 1 122 ? 1.945 -20.837 18.629 1.00 72.31 122 GLY A CA 1
ATOM 991 C C . GLY A 1 122 ? 1.892 -19.990 19.902 1.00 72.31 122 GLY A C 1
ATOM 992 O O . GLY A 1 122 ? 2.617 -19.015 20.032 1.00 72.31 122 GLY A O 1
ATOM 993 N N . GLY A 1 123 ? 0.988 -20.334 20.814 1.00 77.19 123 GLY A N 1
ATOM 994 C CA . GLY A 1 123 ? 0.713 -19.541 22.013 1.00 77.19 123 GLY A CA 1
ATOM 995 C C . GLY A 1 123 ? -0.755 -19.148 22.120 1.00 77.19 123 GLY A C 1
ATOM 996 O O . GLY A 1 123 ? -1.518 -19.211 21.148 1.00 77.19 123 GLY A O 1
ATOM 997 N N . THR A 1 124 ? -1.163 -18.777 23.329 1.00 84.19 124 THR A N 1
ATOM 998 C CA . THR A 1 124 ? -2.519 -18.301 23.600 1.00 84.19 124 THR A CA 1
ATOM 999 C C . THR A 1 124 ? -2.681 -16.907 23.005 1.00 84.19 124 THR A C 1
ATOM 1001 O O . THR A 1 124 ? -1.767 -16.086 23.066 1.00 84.19 124 THR A O 1
ATOM 1004 N N . ILE A 1 125 ? -3.848 -16.630 22.420 1.00 87.12 125 ILE A N 1
ATOM 1005 C CA . ILE A 1 125 ? -4.227 -15.253 22.086 1.00 87.12 125 ILE A CA 1
ATOM 1006 C C . ILE A 1 125 ? -4.139 -14.424 23.370 1.00 87.12 125 ILE A C 1
ATOM 1008 O O . ILE A 1 125 ? -4.523 -14.910 24.436 1.00 87.12 125 ILE A O 1
ATOM 1012 N N . SER A 1 126 ? -3.622 -13.198 23.277 1.00 82.50 126 SER A N 1
ATOM 1013 C CA . SER A 1 126 ? -3.530 -12.304 24.426 1.00 82.50 126 SER A CA 1
ATOM 1014 C C . SER A 1 126 ? -4.873 -12.261 25.160 1.00 82.50 126 SER A C 1
ATOM 1016 O O . SER A 1 126 ? -5.913 -11.982 24.564 1.00 82.50 126 SER A O 1
ATOM 1018 N N . SER A 1 127 ? -4.857 -12.573 26.458 1.00 74.81 127 SER A N 1
ATOM 1019 C CA . SER A 1 127 ? -6.074 -12.632 27.280 1.00 74.81 127 SER A CA 1
ATOM 1020 C C . SER A 1 127 ? -6.781 -11.278 27.362 1.00 74.81 127 SER A C 1
ATOM 1022 O O . SER A 1 127 ? -7.990 -11.210 27.569 1.00 74.81 127 SER A O 1
ATOM 1024 N N . THR A 1 128 ? -6.024 -10.199 27.168 1.00 83.19 128 THR A N 1
ATOM 1025 C CA . THR A 1 128 ? -6.521 -8.838 27.031 1.00 83.19 128 THR A CA 1
ATOM 1026 C C . THR A 1 128 ? -6.492 -8.402 25.573 1.00 83.19 128 THR A C 1
ATOM 1028 O O . THR A 1 128 ? -5.535 -8.660 24.835 1.00 83.19 128 THR A O 1
ATOM 1031 N N . LEU A 1 129 ? -7.561 -7.716 25.168 1.00 88.06 129 LEU A N 1
ATOM 1032 C CA . LEU A 1 129 ? -7.606 -7.009 23.896 1.00 88.06 129 LEU A CA 1
ATOM 1033 C C . LEU A 1 129 ? -6.516 -5.942 23.869 1.00 88.06 129 LEU A C 1
ATOM 1035 O O . LEU A 1 129 ? -6.206 -5.314 24.885 1.00 88.06 129 LEU A O 1
ATOM 1039 N N . CYS A 1 130 ? -5.933 -5.754 22.695 1.00 91.56 130 CYS A N 1
ATOM 1040 C CA . CYS A 1 130 ? -4.896 -4.761 22.509 1.00 91.56 130 CYS A CA 1
ATOM 1041 C C . CYS A 1 130 ? -5.502 -3.363 22.395 1.00 91.56 130 CYS A C 1
ATOM 1043 O O . CYS A 1 130 ? -6.654 -3.184 21.993 1.00 91.56 130 CYS A O 1
ATOM 1045 N N . SER A 1 131 ? -4.709 -2.367 22.775 1.00 92.88 131 SER A N 1
ATOM 1046 C CA . SER A 1 131 ? -5.172 -0.990 22.812 1.00 92.88 131 SER A CA 1
ATOM 1047 C C . SER A 1 131 ? -5.344 -0.424 21.384 1.00 92.88 131 SER A C 1
ATOM 1049 O O . SER A 1 131 ? -4.515 -0.719 20.509 1.00 92.88 131 SER A O 1
ATOM 1051 N N . PRO A 1 132 ? -6.422 0.338 21.103 1.00 94.38 132 PRO A N 1
ATOM 1052 C CA . PRO A 1 132 ? -6.677 0.944 19.791 1.00 94.38 132 PRO A CA 1
ATOM 1053 C C . PRO A 1 132 ? -5.592 1.914 19.312 1.00 94.38 132 PRO A C 1
ATOM 1055 O O . PRO A 1 132 ? -5.314 1.988 18.118 1.00 94.38 132 PRO A O 1
ATOM 1058 N N . ASP A 1 133 ? -4.942 2.626 20.234 1.00 93.31 133 ASP A N 1
ATOM 1059 C CA . ASP A 1 133 ? -3.908 3.632 19.954 1.00 93.31 133 ASP A CA 1
ATOM 1060 C C . ASP A 1 133 ? -2.709 3.075 19.180 1.00 93.31 133 ASP A C 1
ATOM 1062 O O . ASP A 1 133 ? -2.111 3.790 18.377 1.00 93.31 133 ASP A O 1
ATOM 1066 N N . LEU A 1 134 ? -2.418 1.778 19.328 1.00 93.75 134 LEU A N 1
ATOM 1067 C CA . LEU A 1 134 ? -1.375 1.116 18.550 1.00 93.75 134 LEU A CA 1
ATOM 1068 C C . LEU A 1 134 ? -1.674 1.154 17.043 1.00 93.75 134 LEU A C 1
ATOM 1070 O O . LEU A 1 134 ? -0.769 0.890 16.264 1.00 93.75 134 LEU A O 1
ATOM 1074 N N . TRP A 1 135 ? -2.897 1.468 16.595 1.00 94.69 135 TRP A N 1
ATOM 1075 C CA . TRP A 1 135 ? -3.284 1.619 15.182 1.00 94.69 135 TRP A CA 1
ATOM 1076 C C . TRP A 1 135 ? -3.214 3.042 14.628 1.00 94.69 135 TRP A C 1
ATOM 1078 O O . TRP A 1 135 ? -3.363 3.214 13.418 1.00 94.69 135 TRP A O 1
ATOM 1088 N N . ASN A 1 136 ? -2.878 4.034 15.454 1.00 92.69 136 ASN A N 1
ATOM 1089 C CA . ASN A 1 136 ? -2.648 5.409 15.012 1.00 92.69 136 ASN A CA 1
ATOM 1090 C C . ASN A 1 136 ? -1.266 5.549 14.357 1.00 92.69 136 ASN A C 1
ATOM 1092 O O . ASN A 1 136 ? -0.322 6.034 14.971 1.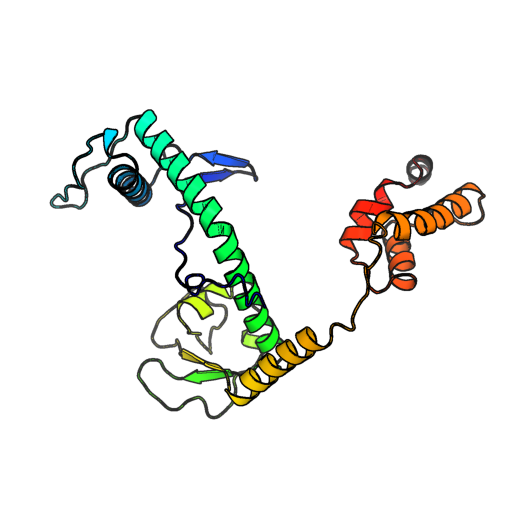00 92.69 136 ASN A O 1
ATOM 1096 N N . THR A 1 137 ? -1.132 5.087 13.113 1.00 87.69 137 THR A N 1
ATOM 1097 C CA . THR A 1 137 ? 0.129 5.132 12.359 1.00 87.69 137 THR A CA 1
ATOM 1098 C C . THR A 1 137 ? -0.062 5.667 10.946 1.00 87.69 137 THR A C 1
ATOM 1100 O O . THR A 1 137 ? -1.085 5.446 10.300 1.00 87.69 137 THR A O 1
ATOM 1103 N N . GLU A 1 138 ? 0.975 6.319 10.432 1.00 87.12 138 GLU A N 1
ATOM 1104 C CA . GLU A 1 138 ? 1.077 6.779 9.052 1.00 87.12 138 GLU A CA 1
ATOM 1105 C C . GLU A 1 138 ? 1.230 5.613 8.061 1.00 87.12 138 GLU A C 1
ATOM 1107 O O . GLU A 1 138 ? 0.943 5.771 6.872 1.00 87.12 138 GLU A O 1
ATOM 1112 N N . SER A 1 139 ? 1.672 4.437 8.529 1.00 87.75 139 SER A N 1
ATOM 1113 C CA . SER A 1 139 ? 1.966 3.276 7.685 1.00 87.75 139 SER A CA 1
ATOM 1114 C C . SER A 1 139 ? 1.282 2.000 8.180 1.00 87.75 139 SER A C 1
ATOM 1116 O O . SER A 1 139 ? 1.820 1.230 8.973 1.00 87.75 139 SER A O 1
ATOM 1118 N N . ILE A 1 140 ? 0.085 1.734 7.654 1.00 91.75 140 ILE A N 1
ATOM 1119 C CA . ILE A 1 140 ? -0.694 0.523 7.972 1.00 91.75 140 ILE A CA 1
ATOM 1120 C C . ILE A 1 140 ? -0.371 -0.670 7.060 1.00 91.75 140 ILE A C 1
ATOM 1122 O O . ILE A 1 140 ? -0.655 -1.811 7.416 1.00 91.75 140 ILE A O 1
ATOM 1126 N N . SER A 1 141 ? 0.243 -0.429 5.895 1.00 88.06 141 SER A N 1
ATOM 1127 C CA . SER A 1 141 ? 0.487 -1.450 4.861 1.00 88.06 141 SER A CA 1
ATOM 1128 C C . SER A 1 141 ? 1.229 -2.698 5.380 1.00 88.06 141 SER A C 1
ATOM 1130 O O . SER A 1 141 ? 0.741 -3.806 5.132 1.00 88.06 141 SER A O 1
ATOM 1132 N N . PRO A 1 142 ? 2.316 -2.585 6.178 1.00 89.88 142 PRO A N 1
ATOM 1133 C CA . PRO A 1 142 ? 3.023 -3.763 6.684 1.00 89.88 142 PRO A CA 1
ATOM 1134 C C . PRO A 1 142 ? 2.149 -4.693 7.532 1.00 89.88 142 PRO A C 1
ATOM 1136 O O . PRO A 1 142 ? 2.298 -5.909 7.451 1.00 89.88 142 PRO A O 1
ATOM 1139 N N . ARG A 1 143 ? 1.198 -4.145 8.298 1.00 93.44 143 ARG A N 1
ATOM 1140 C CA . ARG A 1 143 ? 0.313 -4.932 9.171 1.00 93.44 143 ARG A CA 1
ATOM 1141 C C . ARG A 1 143 ? -0.646 -5.804 8.379 1.00 93.44 143 ARG A C 1
ATOM 1143 O O . ARG A 1 143 ? -0.938 -6.910 8.809 1.00 93.44 143 ARG A O 1
ATOM 1150 N N . PHE A 1 144 ? -1.114 -5.332 7.227 1.00 91.56 144 PHE A N 1
ATOM 1151 C CA . PHE A 1 144 ? -1.992 -6.111 6.353 1.00 91.56 144 PHE A CA 1
ATOM 1152 C C . PHE A 1 144 ? -1.216 -7.098 5.485 1.00 91.56 144 PHE A C 1
ATOM 1154 O O . PHE A 1 144 ? -1.708 -8.195 5.253 1.00 91.56 144 PHE A O 1
ATOM 1161 N N . TYR A 1 145 ? -0.007 -6.738 5.047 1.00 88.69 145 TYR A N 1
ATOM 1162 C CA . TYR A 1 145 ? 0.831 -7.637 4.254 1.00 88.69 145 TYR A CA 1
ATOM 1163 C C . TYR A 1 145 ? 1.357 -8.820 5.082 1.00 88.69 145 TYR A C 1
ATOM 1165 O O . TYR A 1 145 ? 1.287 -9.961 4.640 1.00 88.69 145 TYR A O 1
ATOM 1173 N N . TRP A 1 146 ? 1.865 -8.556 6.291 1.00 90.69 146 TRP A N 1
ATOM 1174 C CA . TRP A 1 146 ? 2.438 -9.589 7.163 1.00 90.69 146 TRP A CA 1
ATOM 1175 C C . TRP A 1 146 ? 1.435 -10.178 8.157 1.00 90.69 146 TRP A C 1
ATOM 1177 O O . TRP A 1 146 ? 1.744 -11.170 8.811 1.00 90.69 146 TRP A O 1
ATOM 1187 N N . CYS A 1 147 ? 0.256 -9.564 8.304 1.00 93.62 147 CYS A N 1
ATOM 1188 C CA . CYS A 1 147 ? -0.719 -9.884 9.353 1.00 93.62 147 CYS A CA 1
ATOM 1189 C C . CYS A 1 147 ? -0.110 -9.844 10.767 1.00 93.62 147 CYS A C 1
ATOM 1191 O O . CYS A 1 147 ? -0.534 -10.591 11.648 1.00 93.62 147 CYS A O 1
ATOM 1193 N N . GLN A 1 148 ? 0.902 -8.996 10.984 1.00 94.31 148 GLN A N 1
ATOM 1194 C CA . GLN A 1 148 ? 1.714 -8.974 12.200 1.00 94.31 148 GLN A CA 1
ATOM 1195 C C . GLN A 1 148 ? 1.998 -7.554 12.701 1.00 94.31 148 GLN A C 1
ATOM 1197 O O . GLN A 1 148 ? 1.997 -6.589 11.935 1.00 94.31 148 GLN A O 1
ATOM 1202 N N . MET A 1 149 ? 2.271 -7.441 14.001 1.00 94.62 149 MET A N 1
ATOM 1203 C CA . MET A 1 149 ? 2.717 -6.223 14.679 1.00 94.62 149 MET A CA 1
ATOM 1204 C C . MET A 1 149 ? 3.635 -6.583 15.848 1.00 94.62 149 MET A C 1
ATOM 1206 O O . MET A 1 149 ? 3.421 -7.590 16.518 1.00 94.62 149 MET A O 1
ATOM 1210 N N . ASN A 1 150 ? 4.631 -5.744 16.123 1.00 93.69 150 ASN A N 1
ATOM 1211 C CA . ASN A 1 150 ? 5.367 -5.796 17.380 1.00 93.69 150 ASN A CA 1
ATOM 1212 C C . ASN A 1 150 ? 4.650 -4.925 18.420 1.00 93.69 150 ASN A C 1
ATOM 1214 O O . ASN A 1 150 ? 4.509 -3.722 18.213 1.00 93.69 150 ASN A O 1
ATOM 1218 N N . ARG A 1 151 ? 4.189 -5.523 19.522 1.00 92.12 151 ARG A N 1
ATOM 1219 C CA . ARG A 1 151 ? 3.435 -4.814 20.567 1.00 92.12 151 ARG A CA 1
ATOM 1220 C C . ARG A 1 151 ? 4.265 -3.756 21.296 1.00 92.12 151 ARG A C 1
ATOM 1222 O O . ARG A 1 151 ? 3.737 -2.696 21.608 1.00 92.12 151 ARG A O 1
ATOM 1229 N N . GLU A 1 152 ? 5.539 -4.042 21.544 1.00 92.56 152 GLU A N 1
ATOM 1230 C CA . GLU A 1 152 ? 6.454 -3.162 22.285 1.00 92.56 152 GLU A CA 1
ATOM 1231 C C . GLU A 1 152 ? 6.994 -2.026 21.409 1.00 92.56 152 GLU A C 1
ATOM 1233 O O . GLU A 1 152 ? 7.367 -0.964 21.900 1.00 92.56 152 GLU A O 1
ATOM 1238 N N . ASN A 1 153 ? 7.033 -2.238 20.091 1.00 93.94 153 ASN A N 1
ATOM 1239 C CA . ASN A 1 153 ? 7.467 -1.235 19.124 1.00 93.94 153 ASN A CA 1
ATOM 1240 C C . ASN A 1 153 ? 6.552 -1.210 17.881 1.00 93.94 153 ASN A C 1
ATOM 1242 O O . ASN A 1 153 ? 6.979 -1.589 16.784 1.00 93.94 153 ASN A O 1
ATOM 1246 N N . PRO A 1 154 ? 5.290 -0.764 18.030 1.00 92.38 154 PRO A N 1
ATOM 1247 C CA . PRO A 1 154 ? 4.257 -0.846 16.988 1.00 92.38 154 PRO A CA 1
ATOM 1248 C C . PRO A 1 154 ? 4.481 0.115 15.812 1.00 92.38 154 PRO A C 1
ATOM 1250 O O . PRO A 1 154 ? 3.843 -0.045 14.766 1.00 92.38 154 PRO A O 1
ATOM 1253 N N . PHE A 1 155 ? 5.371 1.097 15.985 1.00 94.12 155 PHE A N 1
ATOM 1254 C CA . PHE A 1 155 ? 5.720 2.130 15.003 1.00 94.12 155 PHE A CA 1
ATOM 1255 C C . PHE A 1 155 ? 7.151 1.972 14.462 1.00 94.12 155 PHE A C 1
ATOM 1257 O O . PHE A 1 155 ? 7.655 2.838 13.749 1.00 94.12 155 PHE A O 1
ATOM 1264 N N . GLY A 1 156 ? 7.826 0.870 14.806 1.00 90.75 156 GLY A N 1
ATOM 1265 C CA . GLY A 1 156 ? 9.149 0.553 14.289 1.00 90.75 156 GLY A CA 1
ATOM 1266 C C . GLY A 1 156 ? 9.133 0.237 12.791 1.00 90.75 156 GLY A C 1
ATOM 1267 O O . GLY A 1 156 ? 8.134 -0.201 12.230 1.00 90.75 156 GLY A O 1
ATOM 1268 N N . VAL A 1 157 ? 10.284 0.410 12.138 1.00 89.56 157 VAL A N 1
ATOM 1269 C CA . VAL A 1 157 ? 10.458 0.094 10.704 1.00 89.56 157 VAL A CA 1
ATOM 1270 C C . VAL A 1 157 ? 10.602 -1.405 10.419 1.00 89.56 157 VAL A C 1
ATOM 1272 O O . VAL A 1 157 ? 10.546 -1.826 9.264 1.00 89.56 157 VAL A O 1
ATOM 1275 N N . ALA A 1 158 ? 10.832 -2.215 11.456 1.00 90.19 158 ALA A N 1
ATOM 1276 C CA . ALA A 1 158 ? 10.927 -3.660 11.325 1.00 90.19 158 ALA A CA 1
ATOM 1277 C C . ALA A 1 158 ? 9.552 -4.254 10.978 1.00 90.19 158 ALA A C 1
ATOM 1279 O O . ALA A 1 158 ? 8.519 -3.769 11.430 1.00 90.19 158 ALA A O 1
ATOM 1280 N N . VAL A 1 159 ? 9.548 -5.329 10.190 1.00 87.81 159 VAL A N 1
ATOM 1281 C CA . VAL A 1 159 ? 8.318 -5.996 9.720 1.00 87.81 159 VAL A CA 1
ATOM 1282 C C . VAL A 1 159 ? 8.265 -7.485 10.077 1.00 87.81 159 VAL A C 1
ATOM 1284 O O . VAL A 1 159 ? 7.369 -8.193 9.635 1.00 87.81 159 VAL A O 1
ATOM 1287 N N . GLY A 1 160 ? 9.234 -7.967 10.857 1.00 88.62 160 GLY A N 1
ATOM 1288 C CA . GLY A 1 160 ? 9.344 -9.360 11.276 1.00 88.62 160 GLY A CA 1
ATOM 1289 C C . GLY A 1 160 ? 10.479 -9.564 12.281 1.00 88.62 160 GLY A C 1
ATOM 1290 O O . GLY A 1 160 ? 11.370 -8.722 12.410 1.00 88.62 160 GLY A O 1
ATOM 1291 N N . GLY A 1 161 ? 10.422 -10.677 13.010 1.00 89.50 161 GLY A N 1
ATOM 1292 C CA . GLY A 1 161 ? 11.352 -11.024 14.087 1.00 89.50 161 GLY A CA 1
ATOM 1293 C C . GLY A 1 161 ? 10.626 -11.631 15.288 1.00 89.50 161 GLY A C 1
ATOM 1294 O O . GLY A 1 161 ? 9.401 -11.725 15.288 1.00 89.50 161 GLY A O 1
ATOM 1295 N N . ASP A 1 162 ? 11.373 -12.015 16.321 1.00 88.81 162 ASP A N 1
ATOM 1296 C CA . ASP A 1 162 ? 10.820 -12.759 17.465 1.00 88.81 162 ASP A CA 1
ATOM 1297 C C . ASP A 1 162 ? 9.770 -11.970 18.270 1.00 88.81 162 ASP A C 1
ATOM 1299 O O . ASP A 1 162 ? 8.879 -12.566 18.864 1.00 88.81 162 ASP A O 1
ATOM 1303 N N . GLY A 1 163 ? 9.824 -10.634 18.244 1.00 89.94 163 GLY A N 1
ATOM 1304 C CA . GLY A 1 163 ? 8.833 -9.765 18.895 1.00 89.94 163 GLY A CA 1
ATOM 1305 C C . GLY A 1 163 ? 7.563 -9.495 18.077 1.00 89.94 163 GLY A C 1
ATOM 1306 O O . GLY A 1 163 ? 6.724 -8.710 18.513 1.00 89.94 163 GLY A O 1
ATOM 1307 N N . PHE A 1 164 ? 7.424 -10.068 16.877 1.00 94.00 164 PHE A N 1
ATOM 1308 C CA . PHE A 1 164 ? 6.250 -9.856 16.028 1.00 94.00 164 PHE A CA 1
ATOM 1309 C C . PHE A 1 164 ? 5.165 -10.887 16.320 1.00 94.00 164 PHE A C 1
ATOM 1311 O O . PHE A 1 164 ? 5.377 -12.099 16.265 1.00 94.00 164 PHE A O 1
ATOM 1318 N N . GLN A 1 165 ? 3.967 -10.381 16.580 1.00 94.75 165 GLN A N 1
ATOM 1319 C CA . GLN A 1 165 ? 2.790 -11.163 16.911 1.00 94.75 165 GLN A CA 1
ATOM 1320 C C . GLN A 1 165 ? 1.762 -11.036 15.791 1.00 94.75 165 GLN A C 1
ATOM 1322 O O . GLN A 1 165 ? 1.594 -9.974 15.195 1.00 94.75 165 GLN A O 1
ATOM 1327 N N . SER A 1 166 ? 1.066 -12.129 15.500 1.00 95.12 166 SER A N 1
ATOM 1328 C CA . SER A 1 166 ? -0.029 -12.170 14.535 1.00 95.12 166 SER A CA 1
ATOM 1329 C C . SER A 1 166 ? -1.245 -11.409 15.061 1.00 95.12 166 SER A C 1
ATOM 1331 O O . SER A 1 166 ? -1.629 -11.571 16.220 1.00 95.12 166 SER A O 1
ATOM 1333 N N . ILE A 1 167 ? -1.859 -10.607 14.196 1.00 95.44 167 ILE A N 1
ATOM 1334 C CA . ILE A 1 167 ? -3.056 -9.816 14.488 1.00 95.44 167 ILE A CA 1
ATOM 1335 C C . ILE A 1 167 ? -4.304 -10.672 14.263 1.00 95.44 167 ILE A C 1
ATOM 1337 O O . ILE A 1 167 ? -4.488 -11.244 13.191 1.00 95.44 167 ILE A O 1
ATOM 1341 N N . PHE A 1 168 ? -5.199 -10.697 15.248 1.00 95.06 168 PHE A N 1
ATOM 1342 C CA . PHE A 1 168 ? -6.510 -11.337 15.159 1.00 95.06 168 PHE A CA 1
ATOM 1343 C C . PHE A 1 168 ? -7.612 -10.329 15.462 1.00 95.06 168 PHE A C 1
ATOM 1345 O O . PHE A 1 168 ? -7.527 -9.608 16.450 1.00 95.06 168 PHE A O 1
ATOM 1352 N N . ILE A 1 169 ? -8.663 -10.298 14.643 1.00 95.19 169 ILE A N 1
ATOM 1353 C CA . ILE A 1 169 ? -9.841 -9.448 14.868 1.00 95.19 169 ILE A CA 1
ATOM 1354 C C . ILE A 1 169 ? -10.920 -10.268 15.579 1.00 95.19 169 ILE A C 1
ATOM 1356 O O . ILE A 1 169 ? -11.194 -11.411 15.209 1.00 95.19 169 ILE A O 1
ATOM 1360 N N . GLU A 1 170 ? -11.561 -9.681 16.588 1.00 95.00 170 GLU A N 1
ATOM 1361 C CA . GLU A 1 170 ? -12.651 -10.321 17.316 1.00 95.00 170 GLU A CA 1
ATOM 1362 C C . GLU A 1 170 ? -13.878 -10.489 16.410 1.00 95.00 170 GLU A C 1
ATOM 1364 O O . GLU A 1 170 ? -14.498 -9.511 15.972 1.00 95.00 170 GLU A O 1
ATOM 1369 N N . ARG A 1 171 ? -14.268 -11.750 16.182 1.00 94.31 171 ARG A N 1
ATOM 1370 C CA . ARG A 1 171 ? -15.348 -12.141 15.265 1.00 94.31 171 ARG A CA 1
ATOM 1371 C C . ARG A 1 171 ? -16.648 -11.376 15.513 1.00 94.31 171 ARG A C 1
ATOM 1373 O O . ARG A 1 171 ? -17.216 -10.863 14.553 1.00 94.31 171 ARG A O 1
ATOM 1380 N N . ALA A 1 172 ? -17.063 -11.246 16.775 1.00 95.06 172 ALA A N 1
ATOM 1381 C CA . ALA A 1 172 ? -18.307 -10.582 17.160 1.00 95.06 172 ALA A CA 1
ATOM 1382 C C . ALA A 1 172 ? -18.330 -9.089 16.786 1.00 95.06 172 ALA A C 1
ATOM 1384 O O . ALA A 1 172 ? -19.352 -8.581 16.317 1.00 95.06 172 ALA A O 1
ATOM 1385 N N . THR A 1 173 ? -17.208 -8.378 16.956 1.00 95.75 173 THR A N 1
ATOM 1386 C CA . THR A 1 173 ? -17.116 -6.969 16.532 1.00 95.75 173 THR A CA 1
ATOM 1387 C C . THR A 1 173 ? -17.083 -6.826 15.021 1.00 95.75 173 THR A C 1
ATOM 1389 O O . THR A 1 173 ? -17.741 -5.938 14.482 1.00 95.75 173 THR A O 1
ATOM 1392 N N . LEU A 1 174 ? -16.406 -7.748 14.332 1.00 94.81 174 LEU A N 1
ATOM 1393 C CA . LEU A 1 174 ? -16.385 -7.780 12.877 1.00 94.81 174 LEU A CA 1
ATOM 1394 C C . LEU A 1 174 ? -17.783 -8.032 12.301 1.00 94.81 174 LEU A C 1
ATOM 1396 O O . LEU A 1 174 ? -18.201 -7.314 11.403 1.00 94.81 174 LEU A O 1
ATOM 1400 N N . ASP A 1 175 ? -18.530 -9.007 12.827 1.00 94.69 175 ASP A N 1
ATOM 1401 C CA . ASP A 1 175 ? -19.906 -9.278 12.386 1.00 94.69 175 ASP A CA 1
ATOM 1402 C C . ASP A 1 175 ? -20.823 -8.073 12.591 1.00 94.69 175 ASP A C 1
ATOM 1404 O O . ASP A 1 175 ? -21.562 -7.692 11.684 1.00 94.69 175 ASP A O 1
ATOM 1408 N N . ARG A 1 176 ? -20.734 -7.412 13.752 1.00 93.25 176 ARG A N 1
ATOM 1409 C CA . ARG A 1 176 ? -21.505 -6.194 14.035 1.00 93.25 176 ARG A CA 1
ATOM 1410 C C . ARG A 1 176 ? -21.160 -5.061 13.070 1.00 93.25 176 ARG A C 1
ATOM 1412 O O . ARG A 1 176 ? -22.060 -4.379 12.580 1.00 93.25 176 ARG A O 1
ATOM 1419 N N . PHE A 1 177 ? -19.872 -4.866 12.794 1.00 92.69 177 PHE A N 1
ATOM 1420 C CA . PHE A 1 177 ? -19.402 -3.875 11.833 1.00 92.69 177 PHE A CA 1
ATOM 1421 C C . PHE A 1 177 ? -19.911 -4.176 10.418 1.00 92.69 177 PHE A C 1
ATOM 1423 O O . PHE A 1 177 ? -20.432 -3.292 9.745 1.00 92.69 177 PHE A O 1
ATOM 1430 N N . LEU A 1 178 ? -19.832 -5.427 9.966 1.00 91.25 178 LEU A N 1
ATOM 1431 C CA . LEU A 1 178 ? -20.337 -5.815 8.648 1.00 91.25 178 LEU A CA 1
ATOM 1432 C C . LEU A 1 178 ? -21.859 -5.638 8.552 1.00 91.25 178 LEU A C 1
ATOM 1434 O O . LEU A 1 178 ? -22.350 -5.079 7.570 1.00 91.25 178 LEU A O 1
ATOM 1438 N N . ALA A 1 179 ? -22.605 -6.027 9.588 1.00 89.19 179 ALA A N 1
ATOM 1439 C CA . ALA A 1 179 ? -24.053 -5.855 9.643 1.00 89.19 179 ALA A CA 1
ATOM 1440 C C . ALA A 1 179 ? -24.467 -4.376 9.552 1.00 89.19 179 ALA A C 1
ATOM 1442 O O . ALA A 1 179 ? -25.372 -4.047 8.784 1.00 89.19 179 ALA A O 1
ATOM 1443 N N . SER A 1 180 ? -23.773 -3.468 10.254 1.00 86.62 180 SER A N 1
ATOM 1444 C CA . SER A 1 180 ? -24.059 -2.024 10.189 1.00 86.62 180 SER A CA 1
ATOM 1445 C C . SER A 1 180 ? -23.820 -1.436 8.792 1.00 86.62 180 SER A C 1
ATOM 1447 O O . SER A 1 180 ? -24.486 -0.483 8.377 1.00 86.62 180 SER A O 1
ATOM 1449 N N . ARG A 1 181 ? -22.903 -2.028 8.019 1.00 81.44 181 ARG A N 1
ATOM 1450 C CA . ARG A 1 181 ? -22.625 -1.643 6.629 1.00 81.44 181 ARG A CA 1
ATOM 1451 C C . ARG A 1 181 ? -23.658 -2.172 5.639 1.00 81.44 181 ARG A C 1
ATOM 1453 O O . ARG A 1 181 ? -23.868 -1.516 4.618 1.00 81.44 181 ARG A O 1
ATOM 1460 N N . VAL A 1 182 ? -24.282 -3.318 5.912 1.00 76.19 182 VAL A N 1
ATOM 1461 C CA . VAL A 1 182 ? -25.377 -3.871 5.096 1.00 76.19 182 VAL A CA 1
ATOM 1462 C C . VAL A 1 182 ? -26.664 -3.092 5.343 1.00 76.19 182 VAL A C 1
ATOM 1464 O O . VAL A 1 182 ? -27.304 -2.652 4.388 1.00 76.19 182 VAL A O 1
ATOM 1467 N N . THR A 1 183 ? -27.004 -2.821 6.605 1.00 61.06 183 THR A N 1
ATOM 1468 C CA . THR A 1 183 ? -28.195 -2.028 6.943 1.00 61.06 183 THR A CA 1
ATOM 1469 C C . THR A 1 183 ? -28.104 -0.618 6.369 1.00 61.06 183 THR A C 1
ATOM 1471 O O . THR A 1 183 ? -29.045 -0.189 5.708 1.00 61.06 183 THR A O 1
ATOM 1474 N N . SER A 1 184 ? -26.939 0.033 6.467 1.00 59.06 184 SER A N 1
ATOM 1475 C CA . SER A 1 184 ? -26.681 1.349 5.853 1.00 59.06 184 SER A CA 1
ATOM 1476 C C . SER A 1 184 ? -26.740 1.352 4.316 1.00 59.06 184 SER A C 1
ATOM 1478 O O . SER A 1 184 ? -26.938 2.404 3.708 1.00 59.06 184 SER A O 1
ATOM 1480 N N . GLN A 1 185 ? -26.548 0.200 3.662 1.00 54.03 185 GLN A N 1
ATOM 1481 C CA . GLN A 1 185 ? -26.713 0.060 2.210 1.00 54.03 185 GLN A CA 1
ATOM 1482 C C . GLN A 1 185 ? -28.172 -0.218 1.820 1.00 54.03 185 GLN A C 1
ATOM 1484 O O . GLN A 1 185 ? -28.615 0.291 0.792 1.00 54.03 185 GLN A O 1
ATOM 1489 N N . SER A 1 186 ? -28.924 -0.951 2.652 1.00 47.47 186 SER A N 1
ATOM 1490 C CA . SER A 1 186 ? -30.363 -1.211 2.467 1.00 47.47 186 SER A CA 1
ATOM 1491 C C . SER A 1 186 ? -31.251 -0.015 2.824 1.00 47.47 186 SER A C 1
ATOM 1493 O O . SER A 1 186 ? -32.325 0.152 2.262 1.00 47.47 186 SER A O 1
ATOM 1495 N N . SER A 1 187 ? -30.782 0.866 3.713 1.00 40.06 187 SER A N 1
ATOM 1496 C CA . SER A 1 187 ? -31.476 2.085 4.120 1.00 40.06 187 SER A CA 1
ATOM 1497 C C . SER A 1 187 ? -31.082 3.285 3.264 1.00 40.06 187 SER A C 1
ATOM 1499 O O . SER A 1 187 ? -31.063 4.413 3.759 1.00 40.06 187 SER A O 1
ATOM 1501 N N . LYS A 1 188 ? -30.764 3.095 1.978 1.00 39.16 188 LYS A N 1
ATOM 1502 C CA . LYS A 1 188 ? -31.027 4.192 1.050 1.00 39.16 188 LYS A CA 1
ATOM 1503 C C . LYS A 1 188 ? -32.554 4.282 0.994 1.00 39.16 188 LYS A C 1
ATOM 1505 O O . LYS A 1 188 ? -33.142 3.414 0.354 1.00 39.16 188 LYS A O 1
ATOM 1510 N N . PRO A 1 189 ? -33.219 5.270 1.639 1.00 40.09 189 PRO A N 1
ATOM 1511 C CA . PRO A 1 189 ? -34.572 5.581 1.216 1.00 40.09 189 PRO A CA 1
ATOM 1512 C C . PRO A 1 189 ? -34.495 5.774 -0.290 1.00 40.09 189 PRO A C 1
ATOM 1514 O O . PRO A 1 189 ? -33.486 6.310 -0.775 1.00 40.09 189 PRO A O 1
ATOM 1517 N N . ASP A 1 190 ? -35.517 5.295 -0.989 1.00 39.31 190 ASP A N 1
ATOM 1518 C CA . ASP A 1 190 ? -35.769 5.604 -2.383 1.00 39.31 190 ASP A CA 1
ATOM 1519 C C . ASP A 1 190 ? -35.704 7.126 -2.541 1.00 39.31 190 ASP A C 1
ATOM 1521 O O . ASP A 1 190 ? -36.646 7.884 -2.319 1.00 39.31 190 ASP A O 1
ATOM 1525 N N . ARG A 1 191 ? -34.490 7.605 -2.793 1.00 43.31 191 ARG A N 1
ATOM 1526 C CA . ARG A 1 191 ? -34.213 8.958 -3.202 1.00 43.31 191 ARG A CA 1
ATOM 1527 C C . ARG A 1 191 ? -34.524 8.879 -4.675 1.00 43.31 191 ARG A C 1
ATOM 1529 O O . ARG A 1 191 ? -33.605 8.740 -5.484 1.00 43.31 191 ARG A O 1
ATOM 1536 N N . GLY A 1 192 ? -35.823 8.958 -4.977 1.00 40.91 192 GLY A N 1
ATOM 1537 C CA . GLY A 1 192 ? -36.312 9.313 -6.298 1.00 40.91 192 GLY A CA 1
ATOM 1538 C C . GLY A 1 192 ? -35.423 10.418 -6.868 1.00 40.91 192 GLY A C 1
ATOM 1539 O O . GLY A 1 192 ? -34.841 11.186 -6.092 1.00 40.91 192 GLY A O 1
ATOM 1540 N N . PRO A 1 193 ? -35.242 10.442 -8.197 1.00 33.50 193 PRO A N 1
ATOM 1541 C CA . PRO A 1 193 ? -34.107 11.053 -8.878 1.00 33.50 193 PRO A CA 1
ATOM 1542 C C . PRO A 1 193 ? -33.710 12.353 -8.192 1.00 33.50 193 PRO A C 1
ATOM 1544 O O . PRO A 1 193 ? -34.397 13.370 -8.304 1.00 33.50 193 PRO A O 1
ATOM 1547 N N . LYS A 1 194 ? -32.617 12.308 -7.418 1.00 44.00 194 LYS A N 1
ATOM 1548 C CA . LYS A 1 194 ? -32.011 13.525 -6.897 1.00 44.00 194 LYS A CA 1
ATOM 1549 C C . LYS A 1 194 ? -31.619 14.313 -8.129 1.00 44.00 194 LYS A C 1
ATOM 1551 O O . LYS A 1 194 ? -30.623 13.979 -8.764 1.00 44.00 194 LYS A O 1
ATOM 1556 N N . LYS A 1 195 ? -32.422 15.326 -8.471 1.00 40.03 195 LYS A N 1
ATOM 1557 C CA . LYS A 1 195 ? -32.003 16.407 -9.354 1.00 40.03 195 LYS A CA 1
ATOM 1558 C C . LYS A 1 195 ? -30.624 16.807 -8.856 1.00 40.03 195 LYS A C 1
ATOM 1560 O O . LYS A 1 195 ? -30.482 17.253 -7.714 1.00 40.03 195 LYS A O 1
ATOM 1565 N N . ALA A 1 196 ? -29.615 16.504 -9.660 1.00 38.53 196 ALA A N 1
ATOM 1566 C CA . ALA A 1 196 ? -28.258 16.932 -9.433 1.00 38.53 196 ALA A CA 1
ATOM 1567 C C . ALA A 1 196 ? -28.266 18.447 -9.604 1.00 38.53 196 ALA A C 1
ATOM 1569 O O . ALA A 1 196 ? -27.966 18.950 -10.676 1.00 38.53 196 ALA A O 1
ATOM 1570 N N . TYR A 1 197 ? -28.682 19.166 -8.564 1.00 52.44 197 TYR A N 1
ATOM 1571 C CA . TYR A 1 197 ? -28.250 20.539 -8.431 1.00 52.44 197 TYR A CA 1
ATOM 1572 C C . TYR A 1 197 ? -26.741 20.456 -8.252 1.00 52.44 197 TYR A C 1
ATOM 1574 O O . TYR A 1 197 ? -26.270 19.778 -7.326 1.00 52.44 197 TYR A O 1
ATOM 1582 N N . SER A 1 198 ? -25.989 21.053 -9.178 1.00 72.31 198 SER A N 1
ATOM 1583 C CA . SER A 1 198 ? -24.538 21.151 -9.033 1.00 72.31 198 SER A CA 1
ATOM 1584 C C . SER A 1 198 ? -24.279 21.772 -7.665 1.00 72.31 198 SER A C 1
ATOM 1586 O O . SER A 1 198 ? -24.970 22.704 -7.253 1.00 72.31 198 SER A O 1
ATOM 1588 N N . LEU A 1 199 ? -23.317 21.248 -6.909 1.00 77.25 199 LEU A N 1
ATOM 1589 C CA . LEU A 1 199 ? -22.959 21.809 -5.605 1.00 77.25 199 LEU A CA 1
ATOM 1590 C C . LEU A 1 199 ? -22.679 23.327 -5.716 1.00 77.25 199 LEU A C 1
ATOM 1592 O O . LEU A 1 199 ? -22.932 24.081 -4.781 1.00 77.25 199 LEU A O 1
ATOM 1596 N N . GLU A 1 200 ? -22.245 23.774 -6.896 1.00 77.31 200 GLU A N 1
ATOM 1597 C CA . GLU A 1 200 ? -22.094 25.174 -7.301 1.00 77.31 200 GLU A CA 1
ATOM 1598 C C . GLU A 1 200 ? -23.410 25.961 -7.258 1.00 77.31 200 GLU A C 1
ATOM 1600 O O . GLU A 1 200 ? -23.447 27.037 -6.669 1.00 77.31 200 GLU A O 1
ATOM 1605 N N . GLU A 1 201 ? -24.507 25.417 -7.790 1.00 81.25 201 GLU A N 1
ATOM 1606 C CA . GLU A 1 201 ? -25.828 26.068 -7.809 1.00 81.25 201 GLU A CA 1
ATOM 1607 C C . GLU A 1 201 ? -26.379 26.298 -6.400 1.00 81.25 201 GLU A C 1
ATOM 1609 O O . GLU A 1 201 ? -27.173 27.208 -6.181 1.00 81.25 201 GLU A O 1
ATOM 1614 N N . LYS A 1 202 ? -25.945 25.497 -5.421 1.00 84.44 202 LYS A N 1
ATOM 1615 C CA . LYS A 1 202 ? -26.321 25.681 -4.016 1.00 84.44 202 LYS A CA 1
ATOM 1616 C C . LYS A 1 202 ? -25.405 26.668 -3.289 1.00 84.44 202 LYS A C 1
ATOM 1618 O O . LYS A 1 202 ? -25.874 27.427 -2.442 1.00 84.44 202 LYS A O 1
ATOM 1623 N N . LEU A 1 203 ? -24.103 26.627 -3.567 1.00 89.31 203 LEU A N 1
ATOM 1624 C CA . LEU A 1 203 ? -23.099 27.368 -2.799 1.00 89.31 203 LEU A CA 1
ATOM 1625 C C . LEU A 1 203 ? -22.860 28.788 -3.322 1.00 89.31 203 LEU A C 1
ATOM 1627 O O . LEU A 1 203 ? -22.672 29.699 -2.515 1.00 89.31 203 LEU A O 1
ATOM 1631 N N . LEU A 1 204 ? -22.891 28.991 -4.642 1.00 89.06 204 LEU A N 1
ATOM 1632 C CA . LEU A 1 204 ? -22.616 30.289 -5.259 1.00 89.06 204 LEU A CA 1
ATOM 1633 C C . LEU A 1 204 ? -23.666 31.358 -4.920 1.00 89.06 204 LEU A C 1
ATOM 1635 O O . LEU A 1 204 ? -23.246 32.463 -4.578 1.00 89.06 204 LEU A O 1
ATOM 1639 N N . PRO A 1 205 ? -24.986 31.076 -4.889 1.00 93.62 205 PRO A N 1
ATOM 1640 C CA . PRO A 1 205 ? -25.964 32.094 -4.503 1.00 93.62 205 PRO A CA 1
ATOM 1641 C C . PRO A 1 205 ? -25.744 32.606 -3.079 1.00 93.62 205 PRO A C 1
ATOM 1643 O O . PRO A 1 205 ? -25.805 33.805 -2.832 1.00 93.62 205 PRO A O 1
ATOM 1646 N N . TYR A 1 206 ? -25.412 31.717 -2.136 1.00 92.88 206 TYR A N 1
ATOM 1647 C CA . TYR A 1 206 ? -25.105 32.136 -0.769 1.00 92.88 206 TYR A CA 1
ATOM 1648 C C . TYR A 1 206 ? -23.807 32.951 -0.700 1.00 92.88 206 TYR A C 1
ATOM 1650 O O . TYR A 1 206 ? -23.772 33.987 -0.039 1.00 92.88 206 TYR A O 1
ATOM 1658 N N . ALA A 1 207 ? -22.762 32.543 -1.427 1.00 91.56 207 ALA A N 1
ATOM 1659 C CA . ALA A 1 207 ? -21.527 33.323 -1.540 1.00 91.56 207 ALA A CA 1
ATOM 1660 C C . ALA A 1 207 ? -21.803 34.746 -2.033 1.00 91.56 207 ALA A C 1
ATOM 1662 O O . ALA A 1 207 ? -21.282 35.713 -1.480 1.00 91.56 207 ALA A O 1
ATOM 1663 N N . GLN A 1 208 ? -22.671 34.856 -3.036 1.00 92.00 208 GLN A N 1
ATOM 1664 C CA . GLN A 1 208 ? -23.037 36.114 -3.652 1.00 92.00 208 GLN A CA 1
ATOM 1665 C C . GLN A 1 208 ? -23.773 37.046 -2.686 1.00 92.00 208 GLN A C 1
ATOM 1667 O O . GLN A 1 208 ? -23.440 38.225 -2.651 1.00 92.00 208 GLN A O 1
ATOM 1672 N N . THR A 1 209 ? -24.635 36.530 -1.800 1.00 93.69 209 THR A N 1
ATOM 1673 C CA . THR A 1 209 ? -25.238 37.370 -0.743 1.00 93.69 209 THR A CA 1
ATOM 1674 C C . THR A 1 209 ? -24.194 38.007 0.181 1.00 93.69 209 THR A C 1
ATOM 1676 O O . THR A 1 209 ? -24.343 39.156 0.591 1.00 93.69 209 THR A O 1
ATOM 1679 N N . ILE A 1 210 ? -23.101 37.293 0.477 1.00 91.69 210 ILE A N 1
ATOM 1680 C CA . ILE A 1 210 ? -21.995 37.823 1.286 1.00 91.69 210 ILE A CA 1
ATOM 1681 C C . ILE A 1 210 ? -21.214 38.873 0.486 1.00 91.69 210 ILE A C 1
ATOM 1683 O O . ILE A 1 210 ? -20.817 39.897 1.036 1.00 91.69 210 ILE A O 1
ATOM 1687 N N . TYR A 1 211 ? -21.004 38.642 -0.811 1.00 91.69 211 TYR A N 1
ATOM 1688 C CA . TYR A 1 211 ? -20.317 39.592 -1.687 1.00 91.69 211 TYR A CA 1
ATOM 1689 C C . TYR A 1 211 ? -21.095 40.899 -1.846 1.00 91.69 211 TYR A C 1
ATOM 1691 O O . TYR A 1 211 ? -20.525 41.971 -1.646 1.00 91.69 211 TYR A O 1
ATOM 1699 N N . GLU A 1 212 ? -22.395 40.813 -2.109 1.00 90.81 212 GLU A N 1
ATOM 1700 C CA . GLU A 1 212 ? -23.284 41.964 -2.276 1.00 90.81 212 GLU A CA 1
ATOM 1701 C C . GLU A 1 212 ? -23.421 42.778 -0.983 1.00 90.81 212 GLU A C 1
ATOM 1703 O O . GLU A 1 212 ? -23.410 44.006 -1.029 1.00 90.81 212 GLU A O 1
ATOM 1708 N N . ALA A 1 213 ? -23.475 42.131 0.188 1.00 88.88 213 ALA A N 1
ATOM 1709 C CA . ALA A 1 213 ? -23.484 42.833 1.475 1.00 88.88 213 ALA A CA 1
ATOM 1710 C C . ALA A 1 213 ? -22.217 43.683 1.684 1.00 88.88 213 ALA A C 1
ATOM 1712 O O . ALA A 1 213 ? -22.281 44.805 2.186 1.00 88.88 213 ALA A O 1
ATOM 1713 N N . VAL A 1 214 ? -21.052 43.182 1.267 1.00 88.19 214 VAL A N 1
ATOM 1714 C CA . VAL A 1 214 ? -19.795 43.938 1.353 1.00 88.19 214 VAL A CA 1
ATOM 1715 C C . VAL A 1 214 ? -19.735 45.056 0.311 1.00 88.19 214 VAL A C 1
ATOM 1717 O O . VAL A 1 214 ? -19.278 46.155 0.620 1.00 88.19 214 VAL A O 1
ATOM 1720 N N . GLU A 1 215 ? -20.208 44.817 -0.914 1.00 86.75 215 GLU A N 1
ATOM 1721 C CA . GLU A 1 215 ? -20.241 45.849 -1.961 1.00 86.75 215 GLU A CA 1
ATOM 1722 C C . GLU A 1 215 ? -21.205 46.994 -1.632 1.00 86.75 215 GLU A C 1
ATOM 1724 O O . GLU A 1 215 ? -20.887 48.152 -1.901 1.00 86.75 215 GLU A O 1
ATOM 1729 N N . ARG A 1 216 ? -22.327 46.696 -0.967 1.00 89.19 216 ARG A N 1
ATOM 1730 C CA . ARG A 1 216 ? -23.259 47.700 -0.427 1.00 89.19 216 ARG A CA 1
ATOM 1731 C C . ARG A 1 216 ? -22.728 48.435 0.809 1.00 89.19 216 ARG A C 1
ATOM 1733 O O . ARG A 1 216 ? -23.355 49.390 1.253 1.00 89.19 216 ARG A O 1
ATOM 1740 N N . GLY A 1 217 ? -21.581 48.022 1.355 1.00 86.88 217 GLY A N 1
ATOM 1741 C CA . GLY A 1 217 ? -20.982 48.624 2.549 1.00 86.88 217 GLY A CA 1
ATOM 1742 C C . GLY A 1 217 ? -21.670 48.240 3.862 1.00 86.88 217 GLY A C 1
ATOM 1743 O O . GLY A 1 217 ? -21.425 48.878 4.879 1.00 86.88 217 GLY A O 1
ATOM 1744 N N . GLU A 1 218 ? -22.511 47.204 3.856 1.00 89.25 218 GLU A N 1
ATOM 1745 C CA . GLU A 1 218 ? -23.222 46.709 5.044 1.00 89.25 218 GLU A CA 1
ATOM 1746 C C . GLU A 1 218 ? -22.311 45.868 5.952 1.00 89.25 218 GLU A C 1
ATOM 1748 O O . GLU A 1 218 ? -22.613 45.650 7.123 1.00 89.25 218 GLU A O 1
ATOM 1753 N N . SER A 1 219 ? -21.195 45.369 5.414 1.00 87.06 219 SER A N 1
ATOM 1754 C CA . SER A 1 219 ? -20.209 44.588 6.160 1.00 87.06 219 SER A CA 1
ATOM 1755 C C . SER A 1 219 ? -18.802 44.759 5.593 1.00 87.06 219 SER A C 1
ATOM 1757 O O . SER A 1 219 ? -18.625 45.078 4.416 1.00 87.06 219 SER A O 1
ATOM 1759 N N . GLU A 1 220 ? -17.789 44.533 6.427 1.00 87.88 220 GLU A N 1
ATOM 1760 C CA . GLU A 1 220 ? -16.401 44.484 5.973 1.00 87.88 220 GLU A CA 1
ATOM 1761 C C . GLU A 1 220 ? -16.104 43.175 5.219 1.00 87.88 220 GLU A C 1
ATOM 1763 O O . GLU A 1 220 ? -16.715 42.142 5.516 1.00 87.88 220 GLU A O 1
ATOM 1768 N N . PRO A 1 221 ? -15.167 43.184 4.248 1.00 89.75 221 PRO A N 1
ATOM 1769 C CA . PRO A 1 221 ? -14.731 41.967 3.575 1.00 89.75 221 PRO A CA 1
ATOM 1770 C C . PRO A 1 221 ? -14.199 40.941 4.592 1.00 89.75 221 PRO A C 1
ATOM 1772 O O . PRO A 1 221 ? -13.175 41.211 5.222 1.00 89.75 221 PRO A O 1
ATOM 1775 N N . PRO A 1 222 ? -14.832 39.763 4.751 1.00 89.81 222 PRO A N 1
ATOM 1776 C CA . PRO A 1 222 ? -14.334 38.743 5.659 1.00 89.81 222 PRO A CA 1
ATOM 1777 C C . PRO A 1 222 ? -12.984 38.206 5.188 1.00 89.81 222 PRO A C 1
ATOM 1779 O O . PRO A 1 222 ? -12.711 38.076 3.987 1.00 89.81 222 PRO A O 1
ATOM 1782 N N . THR A 1 223 ? -12.165 37.796 6.147 1.00 88.88 223 THR A N 1
ATOM 1783 C CA . THR A 1 223 ? -11.012 36.939 5.881 1.00 88.88 223 THR A CA 1
ATOM 1784 C C . THR A 1 223 ? -11.464 35.590 5.311 1.00 88.88 223 THR A C 1
ATOM 1786 O O . THR A 1 223 ? -12.630 35.188 5.390 1.00 88.88 223 THR A O 1
ATOM 1789 N N . ARG A 1 224 ? -10.521 34.842 4.727 1.00 87.12 224 ARG A N 1
ATOM 1790 C CA . ARG A 1 224 ? -10.814 33.520 4.156 1.00 87.12 224 ARG A CA 1
ATOM 1791 C C . ARG A 1 224 ? -11.395 32.557 5.190 1.00 87.12 224 ARG A C 1
ATOM 1793 O O . ARG A 1 224 ? -12.281 31.776 4.851 1.00 87.12 224 ARG A O 1
ATOM 1800 N N . ASP A 1 225 ? -10.899 32.597 6.420 1.00 83.88 225 ASP A N 1
ATOM 1801 C CA . ASP A 1 225 ? -11.318 31.663 7.462 1.00 83.88 225 ASP A CA 1
ATOM 1802 C C . ASP A 1 225 ? -12.668 32.053 8.075 1.00 83.88 225 ASP A C 1
ATOM 1804 O O . ASP A 1 225 ? -13.505 31.177 8.283 1.00 83.88 225 ASP A O 1
ATOM 1808 N N . GLU A 1 226 ? -12.958 33.348 8.225 1.00 89.81 226 GLU A N 1
ATOM 1809 C CA . GLU A 1 226 ? -14.300 33.822 8.597 1.00 89.81 226 GLU A CA 1
ATOM 1810 C C . GLU A 1 226 ? -15.342 33.458 7.535 1.00 89.81 226 GLU A C 1
ATOM 1812 O O . GLU A 1 226 ? -16.445 33.017 7.859 1.00 89.81 226 GLU A O 1
ATOM 1817 N N . PHE A 1 227 ? -14.987 33.584 6.253 1.00 90.31 227 PHE A N 1
ATOM 1818 C CA . PHE A 1 227 ? -15.856 33.176 5.152 1.00 90.31 227 PHE A CA 1
ATOM 1819 C C . PHE A 1 227 ? -16.149 31.673 5.192 1.00 90.31 227 PHE A C 1
ATOM 1821 O O . PHE A 1 227 ? -17.301 31.260 5.068 1.00 90.31 227 PHE A O 1
ATOM 1828 N N . VAL A 1 228 ? -15.127 30.844 5.421 1.00 89.50 228 VAL A N 1
ATOM 1829 C CA . VAL A 1 228 ? -15.302 29.394 5.584 1.00 89.50 228 VAL A CA 1
ATOM 1830 C C . VAL A 1 228 ? -16.163 29.073 6.809 1.00 89.50 228 VAL A C 1
ATOM 1832 O O . VAL A 1 228 ? -17.019 28.195 6.713 1.00 89.50 228 VAL A O 1
ATOM 1835 N N . SER A 1 229 ? -15.998 29.792 7.924 1.00 89.31 229 SER A N 1
ATOM 1836 C CA . SER A 1 229 ? -16.826 29.615 9.124 1.00 89.31 229 SER A CA 1
ATOM 1837 C C . SER A 1 229 ? -18.303 29.876 8.829 1.00 89.31 229 SER A C 1
ATOM 1839 O O . SER A 1 229 ? -19.135 29.006 9.069 1.00 89.31 229 SER A O 1
ATOM 1841 N N . LYS A 1 230 ? -18.627 31.001 8.174 1.00 91.12 230 LYS A N 1
ATOM 1842 C CA . LYS A 1 230 ? -20.008 31.336 7.770 1.00 91.12 230 LYS A CA 1
ATOM 1843 C C . LYS A 1 230 ? -20.632 30.290 6.841 1.00 91.12 230 LYS A C 1
ATOM 1845 O O . LYS A 1 230 ? -21.847 30.087 6.856 1.00 91.12 230 LYS A O 1
ATOM 1850 N N . PHE A 1 231 ? -19.818 29.638 6.010 1.00 90.12 231 PHE A N 1
ATOM 1851 C CA . PHE A 1 231 ? -20.263 28.534 5.158 1.00 90.12 231 PHE A CA 1
ATOM 1852 C C . PHE A 1 231 ? -20.502 27.249 5.941 1.00 90.12 231 PHE A C 1
ATOM 1854 O O . PHE A 1 231 ? -21.461 26.545 5.645 1.00 90.12 231 PHE A O 1
ATOM 1861 N N . ARG A 1 232 ? -19.670 26.956 6.941 1.00 87.38 232 ARG A N 1
ATOM 1862 C CA . ARG A 1 232 ? -19.832 25.786 7.805 1.00 87.38 232 ARG A CA 1
ATOM 1863 C C . ARG A 1 232 ? -21.090 25.890 8.662 1.00 87.38 232 ARG A C 1
ATOM 1865 O O . ARG A 1 232 ? -21.812 24.908 8.779 1.00 87.38 232 ARG A O 1
ATOM 1872 N N . ASP A 1 233 ? -21.383 27.080 9.180 1.00 89.81 233 ASP A N 1
ATOM 1873 C CA . ASP A 1 233 ? -22.587 27.323 9.979 1.00 89.81 233 ASP A CA 1
ATOM 1874 C C . ASP A 1 233 ? -23.861 27.121 9.146 1.00 89.81 233 ASP A C 1
ATOM 1876 O O . ASP A 1 233 ? -24.846 26.552 9.614 1.00 89.81 233 ASP A O 1
ATOM 1880 N N . LYS A 1 234 ? -23.839 27.550 7.876 1.00 91.62 234 LYS A N 1
ATOM 1881 C CA . LYS A 1 234 ? -24.988 27.423 6.968 1.00 91.62 234 LYS A CA 1
ATOM 1882 C C . LYS A 1 234 ? -25.098 26.043 6.314 1.00 91.62 234 LYS A C 1
ATOM 1884 O O . LYS A 1 234 ? -26.205 25.581 6.031 1.00 91.62 234 LYS A O 1
ATOM 1889 N N . PHE A 1 235 ? -23.965 25.405 6.043 1.00 90.94 235 PHE A N 1
ATOM 1890 C CA . PHE A 1 235 ? -23.850 24.137 5.331 1.00 90.94 235 PHE A CA 1
ATOM 1891 C C . PHE A 1 235 ? -22.874 23.201 6.066 1.00 90.94 235 PHE A C 1
ATOM 1893 O O . PHE A 1 235 ? -21.755 22.983 5.590 1.00 90.94 235 PHE A O 1
ATOM 1900 N N . PRO A 1 236 ? -23.292 22.609 7.201 1.00 86.62 236 PRO A N 1
ATOM 1901 C CA . PRO A 1 236 ? -22.409 21.801 8.048 1.00 86.62 236 PRO A CA 1
ATOM 1902 C C . PRO A 1 236 ? -21.852 20.559 7.336 1.00 86.62 236 PRO A C 1
ATOM 1904 O O . PRO A 1 236 ? -20.770 20.087 7.674 1.00 86.62 236 PRO A O 1
ATOM 1907 N N . ASP A 1 237 ? -22.557 20.074 6.312 1.00 83.00 237 ASP A N 1
ATOM 1908 C CA . ASP A 1 237 ? -22.188 18.883 5.540 1.00 83.00 237 ASP A CA 1
ATOM 1909 C C . ASP A 1 237 ? -21.179 19.158 4.406 1.00 83.00 237 ASP A C 1
ATOM 1911 O O . ASP A 1 237 ? -20.763 18.234 3.704 1.00 83.00 237 ASP A O 1
ATOM 1915 N N . VAL A 1 238 ? -20.806 20.420 4.160 1.00 83.38 238 VAL A N 1
ATOM 1916 C CA . VAL A 1 238 ? -19.906 20.791 3.055 1.00 83.38 238 VAL A CA 1
ATOM 1917 C C . VAL A 1 238 ? -18.460 20.816 3.541 1.00 83.38 238 VAL A C 1
ATOM 1919 O O . VAL A 1 238 ? -18.124 21.464 4.530 1.00 83.38 238 VAL A O 1
ATOM 1922 N N . SER A 1 239 ? -17.570 20.130 2.819 1.00 84.81 239 SER A N 1
ATOM 1923 C CA . SER A 1 239 ? -16.159 20.064 3.202 1.00 84.81 239 SER A CA 1
ATOM 1924 C C . SER A 1 239 ? -15.437 21.402 2.981 1.00 84.81 239 SER A C 1
ATOM 1926 O O . SER A 1 239 ? -15.616 22.085 1.970 1.00 84.81 239 SER A O 1
ATOM 1928 N N . ILE A 1 240 ? -14.560 21.765 3.922 1.00 83.44 240 ILE A N 1
ATOM 1929 C CA . ILE A 1 240 ? -13.751 22.995 3.866 1.00 83.44 240 ILE A CA 1
ATOM 1930 C C . ILE A 1 240 ? -12.939 23.116 2.560 1.00 83.44 240 ILE A C 1
ATOM 1932 O O . ILE A 1 240 ? -12.913 24.212 1.989 1.00 83.44 240 ILE A O 1
ATOM 1936 N N . PRO A 1 241 ? -12.293 22.046 2.045 1.00 84.88 241 PRO A N 1
ATOM 1937 C CA . PRO A 1 241 ? -11.563 22.125 0.784 1.00 84.88 241 PRO A CA 1
ATOM 1938 C C . PRO A 1 241 ? -12.434 22.587 -0.386 1.00 84.88 241 PRO A C 1
ATOM 1940 O O . PRO A 1 241 ? -11.970 23.404 -1.174 1.00 84.88 241 PRO A O 1
ATOM 1943 N N . ILE A 1 242 ? -13.696 22.143 -0.453 1.00 80.56 242 ILE A N 1
ATOM 1944 C CA . ILE A 1 242 ? -14.635 22.524 -1.516 1.00 80.56 242 ILE A CA 1
ATOM 1945 C C . ILE A 1 242 ? -14.955 24.019 -1.449 1.00 80.56 242 ILE A C 1
ATOM 1947 O O . ILE A 1 242 ? -14.832 24.712 -2.452 1.00 80.56 242 ILE A O 1
ATOM 1951 N N . VAL A 1 243 ? -15.303 24.558 -0.276 1.00 85.44 243 VAL A N 1
ATOM 1952 C CA . VAL A 1 243 ? -15.587 26.003 -0.131 1.00 85.44 243 VAL A CA 1
ATOM 1953 C C . VAL A 1 243 ? -14.370 26.837 -0.548 1.00 85.44 243 VAL A C 1
ATOM 1955 O O . VAL A 1 243 ? -14.485 27.853 -1.237 1.00 85.44 243 VAL A O 1
ATOM 1958 N N . ARG A 1 244 ? -13.174 26.376 -0.171 1.00 86.94 244 ARG A N 1
ATOM 1959 C CA . ARG A 1 244 ? -11.907 27.058 -0.442 1.00 86.94 244 ARG A CA 1
ATOM 1960 C C . ARG A 1 244 ? -11.479 27.029 -1.908 1.00 86.94 244 ARG A C 1
ATOM 1962 O O . ARG A 1 244 ? -10.791 27.972 -2.304 1.00 86.94 244 ARG A O 1
ATOM 1969 N N . SER A 1 245 ? -11.798 25.974 -2.657 1.00 83.81 245 SER A N 1
ATOM 1970 C CA . SER A 1 245 ? -11.390 25.807 -4.058 1.00 83.81 245 SER A CA 1
ATOM 1971 C C . SER A 1 245 ? -12.463 26.229 -5.057 1.00 83.81 245 SER A C 1
ATOM 1973 O O . SER A 1 245 ? -12.114 26.664 -6.147 1.00 83.81 245 SER A O 1
ATOM 1975 N N . LEU A 1 246 ? -13.740 26.128 -4.688 1.00 85.12 246 LEU A N 1
ATOM 1976 C CA . LEU A 1 246 ? -14.865 26.359 -5.591 1.00 85.12 246 LEU A CA 1
ATOM 1977 C C . LEU A 1 246 ? -15.463 27.757 -5.436 1.00 85.12 246 LEU A C 1
ATOM 1979 O O . LEU A 1 246 ? -15.760 28.416 -6.423 1.00 85.12 246 LEU A O 1
ATOM 1983 N N . VAL A 1 247 ? -15.619 28.219 -4.193 1.00 87.62 247 VAL A N 1
ATOM 1984 C CA . VAL A 1 247 ? -16.377 29.440 -3.888 1.00 87.62 247 VAL A CA 1
ATOM 1985 C C . VAL A 1 247 ? -15.451 30.625 -3.639 1.00 87.62 247 VAL A C 1
ATOM 1987 O O . VAL A 1 247 ? -15.592 31.679 -4.241 1.00 87.62 247 VAL A O 1
ATOM 1990 N N . TRP A 1 248 ? -14.437 30.471 -2.786 1.00 87.19 248 TRP A N 1
ATOM 1991 C CA . TRP A 1 248 ? -13.528 31.577 -2.453 1.00 87.19 248 TRP A CA 1
ATOM 1992 C C . TRP A 1 248 ? -12.841 32.265 -3.659 1.00 87.19 248 TRP A C 1
ATOM 1994 O O . TRP A 1 248 ? -12.598 33.479 -3.597 1.00 87.19 248 TRP A O 1
ATOM 2004 N N . PRO A 1 249 ? -12.498 31.560 -4.757 1.00 89.19 249 PRO A N 1
ATOM 2005 C CA . PRO A 1 249 ? -11.934 32.203 -5.943 1.00 89.19 249 PRO A CA 1
ATOM 2006 C C . PRO A 1 249 ? -12.903 33.127 -6.689 1.00 89.19 249 PRO A C 1
ATOM 2008 O O . PRO A 1 249 ? -12.428 34.012 -7.396 1.00 89.19 249 PRO A O 1
ATOM 2011 N N . THR A 1 250 ? -14.223 32.972 -6.521 1.00 88.69 250 THR A N 1
ATOM 2012 C CA . THR A 1 250 ? -15.235 33.788 -7.218 1.00 88.69 250 THR A CA 1
ATOM 2013 C C . THR A 1 250 ? -15.511 35.126 -6.531 1.00 88.69 250 THR A C 1
ATOM 2015 O O . THR A 1 250 ? -16.365 35.882 -6.988 1.00 88.69 250 THR A O 1
ATOM 2018 N N . ARG A 1 251 ? -14.807 35.442 -5.436 1.00 89.19 251 ARG A N 1
ATOM 2019 C CA . ARG A 1 251 ? -14.969 36.709 -4.712 1.00 89.19 251 ARG A CA 1
ATOM 2020 C C . ARG A 1 251 ? -14.643 37.932 -5.591 1.00 89.19 251 ARG A C 1
ATOM 2022 O O . ARG A 1 251 ? -13.750 37.846 -6.445 1.00 89.19 251 ARG A O 1
ATOM 2029 N N . PRO A 1 252 ? -15.265 39.098 -5.338 1.00 87.19 252 PRO A N 1
ATOM 2030 C CA . PRO A 1 252 ? -14.968 40.322 -6.072 1.00 87.19 252 PRO A CA 1
ATOM 2031 C C . PRO A 1 252 ? -13.485 40.705 -5.998 1.00 87.19 252 PRO A C 1
ATOM 2033 O O . PRO A 1 252 ? -12.870 40.742 -4.929 1.00 87.19 252 PRO A O 1
ATOM 2036 N N . LYS A 1 253 ? -12.889 41.053 -7.146 1.00 81.94 253 LYS A N 1
ATOM 2037 C CA . LYS A 1 253 ? -11.471 41.465 -7.227 1.00 81.94 253 LYS A CA 1
ATOM 2038 C C . LYS A 1 253 ? -11.172 42.730 -6.411 1.00 81.94 253 LYS A C 1
ATOM 2040 O O . LYS A 1 253 ? -10.027 42.950 -6.017 1.00 81.94 253 LYS A O 1
ATOM 2045 N N . THR A 1 254 ? -12.192 43.543 -6.146 1.00 76.75 254 THR A N 1
ATOM 2046 C CA . THR A 1 254 ? -12.139 44.772 -5.343 1.00 76.75 254 THR A CA 1
ATOM 2047 C C . THR A 1 254 ? -11.737 44.515 -3.888 1.00 76.75 254 THR A C 1
ATOM 2049 O O . THR A 1 254 ? -11.116 45.385 -3.277 1.00 76.75 254 THR A O 1
ATOM 2052 N N . TRP A 1 255 ? -11.973 43.309 -3.357 1.00 77.12 255 TRP A N 1
ATOM 2053 C CA . TRP A 1 255 ? -11.590 42.931 -1.991 1.00 77.12 255 TRP A CA 1
ATOM 2054 C C . TRP A 1 255 ? -10.072 42.845 -1.793 1.00 77.12 255 TRP A C 1
ATOM 2056 O O . TRP A 1 255 ? -9.568 43.173 -0.723 1.00 77.12 255 TRP A O 1
ATOM 2066 N N . ASN A 1 256 ? -9.310 42.486 -2.833 1.00 66.25 256 ASN A N 1
ATOM 2067 C CA . ASN A 1 256 ? -7.853 42.347 -2.724 1.00 66.25 256 ASN A CA 1
ATOM 2068 C C . ASN A 1 256 ? -7.119 43.704 -2.622 1.00 66.25 256 ASN A C 1
ATOM 2070 O O . ASN A 1 256 ? -5.932 43.724 -2.315 1.00 66.25 256 ASN A O 1
ATOM 2074 N N . ARG A 1 257 ? -7.785 44.842 -2.890 1.00 54.81 257 ARG A N 1
ATOM 2075 C CA . ARG A 1 257 ? -7.142 46.174 -2.916 1.00 54.81 257 ARG A CA 1
ATOM 2076 C C . ARG A 1 257 ? -7.159 46.923 -1.579 1.00 54.81 257 ARG A C 1
ATOM 2078 O O . ARG A 1 257 ? -6.372 47.851 -1.426 1.00 54.81 257 ARG A O 1
ATOM 2085 N N . ARG A 1 258 ? -8.025 46.562 -0.621 1.00 51.66 258 ARG A N 1
ATOM 2086 C CA . ARG A 1 258 ? -8.140 47.294 0.661 1.00 51.66 258 ARG A CA 1
ATOM 2087 C C . ARG A 1 258 ? -7.166 46.819 1.744 1.00 51.66 258 ARG A C 1
ATOM 2089 O O . ARG A 1 258 ? -6.755 47.639 2.551 1.00 51.66 258 ARG A O 1
ATOM 2096 N N . ALA A 1 259 ? -6.715 45.564 1.708 1.00 49.06 259 ALA A N 1
ATOM 2097 C CA . ALA A 1 259 ? -5.784 45.021 2.706 1.00 49.06 259 ALA A CA 1
ATOM 2098 C C . ALA A 1 259 ? -4.342 45.574 2.613 1.00 49.06 259 ALA A C 1
ATOM 2100 O O . ALA A 1 259 ? -3.540 45.323 3.501 1.00 49.06 259 ALA A O 1
ATOM 2101 N N . ALA A 1 260 ? -4.000 46.323 1.555 1.00 45.41 260 ALA A N 1
ATOM 2102 C CA . ALA A 1 260 ? -2.649 46.853 1.330 1.00 45.41 260 ALA A CA 1
ATOM 2103 C C . ALA A 1 260 ? -2.452 48.321 1.766 1.00 45.41 260 ALA A C 1
ATOM 2105 O O . ALA A 1 260 ? -1.384 48.882 1.543 1.00 45.41 260 ALA A O 1
ATOM 2106 N N . LYS A 1 261 ? -3.461 48.973 2.362 1.00 44.09 261 LYS A N 1
ATOM 2107 C CA . LYS A 1 261 ? -3.316 50.310 2.968 1.00 44.09 261 LYS A CA 1
ATOM 2108 C C . LYS A 1 261 ? -3.407 50.186 4.486 1.00 44.09 261 LYS A C 1
ATOM 2110 O O . LYS A 1 261 ? -4.464 50.401 5.065 1.00 44.09 261 LYS A O 1
ATOM 2115 N N . GLY A 1 262 ? -2.300 49.786 5.096 1.00 50.12 262 GLY A N 1
ATOM 2116 C CA . GLY A 1 262 ? -2.186 49.576 6.536 1.00 50.12 262 GLY A CA 1
ATOM 2117 C C . GLY A 1 262 ? -0.846 48.947 6.903 1.00 50.12 262 GLY A C 1
ATOM 2118 O O . GLY A 1 262 ? -0.818 47.885 7.514 1.00 50.12 262 GLY A O 1
ATOM 2119 N N . SER A 1 263 ? 0.244 49.573 6.462 1.00 36.22 263 SER A N 1
ATOM 2120 C CA . SER A 1 263 ? 1.617 49.337 6.921 1.00 36.22 263 SER A CA 1
ATOM 2121 C C . SER A 1 263 ? 2.301 50.682 7.072 1.00 36.22 263 SER A C 1
ATOM 2123 O O . SER A 1 263 ? 2.215 51.441 6.076 1.00 36.22 263 SER A O 1
#

Mean predicted aligned error: 14.75 Å

Radius of gyration: 27.27 Å; Cα contacts (8 Å, |Δi|>4): 218; chains: 1; bounding box: 65×71×59 Å

Solvent-accessible surface area (backbone atoms only — not comparable to full-atom values): 16128 Å² total; per-residue (Å²): 128,67,78,88,76,61,78,82,51,36,90,73,55,75,77,67,76,76,59,57,41,76,57,96,86,46,74,44,77,51,53,78,92,78,51,50,72,71,51,46,50,50,41,51,54,44,30,67,73,76,40,62,90,72,67,71,77,80,92,54,72,53,100,90,43,68,61,90,81,83,73,54,75,66,60,49,50,52,27,50,54,52,43,53,52,54,37,58,67,45,44,59,43,45,50,55,40,52,52,51,53,51,51,55,43,48,36,26,39,71,56,62,36,44,37,29,42,22,49,73,89,57,73,70,62,45,93,56,70,55,69,30,70,70,51,74,60,99,72,62,63,62,39,70,75,64,37,37,46,27,83,93,50,62,84,52,92,72,85,72,60,93,68,32,19,34,63,43,70,42,62,72,35,49,52,53,54,53,50,56,55,50,52,61,62,70,63,57,69,87,68,65,83,71,76,79,68,51,72,59,73,64,48,49,61,57,52,45,54,57,50,52,38,33,74,73,65,77,40,78,83,68,53,75,65,58,49,50,48,60,44,36,77,76,37,72,89,58,58,68,68,53,50,60,68,67,48,59,75,71,53,68,74,74,63,73,64,61,79,76,74,80,129

Secondary structure (DSSP, 8-state):
--TTT--S-GGGPPPP---EEEETTEEEEPPTTT--HHHHHHHHHHHHHH-GGG-PPPPPEETTEE------HHHHHHHHHHHHHHHHHHHHHHHHHHHHHHHHHHHHHTTSS-EEEEETTS-PPPSSPPPGGGG--S--HHHHHHSEEESS-TT-S---STTEEEEEE-HHHHHHHHHHHHHHHHT----TT-----HHHHHHHHHHHHHHHHHTTSSPPPPHHHHHHHHHHH-TTS-HHHIIIIIGGGS-GGGGGTTTS--